Protein AF-A0A662IRY3-F1 (afdb_monomer_lite)

Foldseek 3Di:
DVVLVVLLVLLLCLLQVLLPVDDDDPCVLVSNLVSLVVLLVVLPVLCDPVQPDFDPQLPVLLVLLLVLQVVLVVLQVVLCVVQPKDFAPFDPPPVRVVSLVSCLPRVLSSLLSSLLSQQPPDPQQVVSLQVQLQSQLVSPDHVVVVVVVVVDDPVVVVLCCLQRPQLSSLLSSLLSLSCLQTRSSSSSSNRSSNSCCNRVPRMGRPHDSVSNSCSRRLSSLVSVLVCLLPPDQVSCVSSVHHQVVQPHDVSSNVVSVVSVVVSVVVSVVVVVVCQPVCVSVHHPDD

Radius of gyration: 20.03 Å; chains: 1; bounding box: 58×41×59 Å

Secondary structure (DSSP, 8-state):
-HHHHHHHHHHHHHHHHHHHH---TTHHHHHHHHHHHHHHHHHHHHH-GGGG---GGGHHHHHHHHHHHHHHHHHHHHHHHHH-EEE-SS--SHHHHHHHHHHHHHHHHHHHHHHHHHHTT-S-HHHHHHHHHHHHHHHHS-HHHHHHGGG--HHHHHHIIIIIIIHHHHHHHHHHHHHHHH-HHHHHHHHHHHHHHHHH-SEEE---HHHHHHHHHHHHHHHHHHHHHH--HHHHHHTT--TTTTT-HHHHHHHHHHHHHHHHHHHHHHHHHHHHTTTTS-----

Sequence (286 aa):
MIYKVFYITFLFMIFHVVDIIGFGGLMIYLLPLISCSLVLLVTLKLYGYSGLRIPPIHKTTIVIGLLIAMLQIVLLIDAGFLMGFGRSPYSHTLTGVLINSAYVLFIPLTIEYSRAYVLKGVRKPLRALILTASLYTFLLVSPIRLLGLLRAEPLEILDFLGLQIITTFTWNLLASVLVLLAGPLASLAYRVPIEAFWRFSPILPNLTWGWKVITGVVPPIVGFTALIYQATPSQFRKLGIRPEREGGIRTLKRERREILWTTIFCIVAILAIWFATGLLGVFPSI

Structure (mmCIF, N/CA/C/O backbone):
data_AF-A0A662IRY3-F1
#
_entry.id   AF-A0A662IRY3-F1
#
loop_
_atom_site.group_PDB
_atom_site.id
_atom_site.type_symbol
_atom_site.label_atom_id
_atom_site.label_alt_id
_atom_site.label_comp_id
_atom_site.label_asym_id
_atom_site.label_entity_id
_atom_site.label_seq_id
_atom_site.pdbx_PDB_ins_code
_atom_site.Cartn_x
_atom_site.Cartn_y
_atom_site.Cartn_z
_atom_site.occupancy
_atom_site.B_iso_or_equiv
_atom_site.auth_seq_id
_atom_site.auth_comp_id
_atom_site.auth_asym_id
_atom_site.auth_atom_id
_atom_site.pdbx_PDB_model_num
ATOM 1 N N . MET A 1 1 ? 4.886 8.387 23.909 1.00 71.44 1 MET A N 1
ATOM 2 C CA . MET A 1 1 ? 5.124 9.261 22.735 1.00 71.44 1 MET A CA 1
ATOM 3 C C . MET A 1 1 ? 6.587 9.205 22.312 1.00 71.44 1 MET A C 1
ATOM 5 O O . MET A 1 1 ? 6.835 8.854 21.172 1.00 71.44 1 MET A O 1
ATOM 9 N N . ILE A 1 2 ? 7.529 9.410 23.240 1.00 82.38 2 ILE A N 1
ATOM 10 C CA . ILE A 1 2 ? 8.987 9.355 23.011 1.00 82.38 2 ILE A CA 1
ATOM 11 C C . ILE A 1 2 ? 9.451 8.065 22.301 1.00 82.38 2 ILE A C 1
ATOM 13 O O . ILE A 1 2 ? 10.070 8.145 21.249 1.00 82.38 2 ILE A O 1
ATOM 17 N N . TYR A 1 3 ? 9.054 6.878 22.780 1.00 85.44 3 TYR A N 1
ATOM 18 C CA . TYR A 1 3 ? 9.428 5.602 22.139 1.00 85.44 3 TYR A CA 1
ATOM 19 C C . TYR A 1 3 ? 8.992 5.474 20.671 1.00 85.44 3 TYR A C 1
ATOM 21 O O . TYR A 1 3 ? 9.694 4.864 19.872 1.00 85.44 3 TYR A O 1
ATOM 29 N N . LYS A 1 4 ? 7.851 6.071 20.295 1.00 87.38 4 LYS A N 1
ATOM 30 C CA . LYS A 1 4 ? 7.387 6.054 18.901 1.00 87.38 4 LYS A CA 1
ATOM 31 C C . LYS A 1 4 ? 8.234 6.956 18.010 1.00 87.38 4 LYS A C 1
ATOM 33 O O . LYS A 1 4 ? 8.453 6.600 16.863 1.00 87.38 4 LYS A O 1
ATOM 38 N N . VAL A 1 5 ? 8.706 8.090 18.530 1.00 88.62 5 VAL A N 1
ATOM 39 C CA . VAL A 1 5 ? 9.585 9.001 17.784 1.00 88.62 5 VAL A CA 1
ATOM 40 C C . VAL A 1 5 ? 10.912 8.308 17.487 1.00 88.62 5 VAL A C 1
ATOM 42 O O . VAL A 1 5 ? 11.270 8.200 16.322 1.00 88.62 5 VAL A O 1
ATOM 45 N N . PHE A 1 6 ? 11.563 7.726 18.501 1.00 90.81 6 PHE A N 1
ATOM 46 C CA . PHE A 1 6 ? 12.796 6.951 18.304 1.00 90.81 6 PHE A CA 1
ATOM 47 C C . PHE A 1 6 ? 12.621 5.807 17.304 1.00 90.81 6 PHE A C 1
ATOM 49 O O . PHE A 1 6 ? 13.466 5.605 16.438 1.00 90.81 6 PHE A O 1
ATOM 56 N N . TYR A 1 7 ? 11.503 5.085 17.387 1.00 92.38 7 TYR A N 1
ATOM 57 C CA . TYR A 1 7 ? 11.194 4.015 16.447 1.00 92.38 7 TYR A CA 1
ATOM 58 C C . TYR A 1 7 ? 11.005 4.519 15.005 1.00 92.38 7 TYR A C 1
ATOM 60 O O . TYR A 1 7 ? 11.498 3.893 14.073 1.00 92.38 7 TYR A O 1
ATOM 68 N N . ILE A 1 8 ? 10.331 5.657 14.805 1.00 91.88 8 ILE A N 1
ATOM 69 C CA . ILE A 1 8 ? 10.168 6.267 13.475 1.00 91.88 8 ILE A CA 1
ATOM 70 C C . ILE A 1 8 ? 11.520 6.726 12.916 1.00 91.88 8 ILE A C 1
ATOM 72 O O . ILE A 1 8 ? 11.801 6.491 11.744 1.00 91.88 8 ILE A O 1
ATOM 76 N N . THR A 1 9 ? 12.379 7.325 13.743 1.00 89.56 9 THR A N 1
ATOM 77 C CA . THR A 1 9 ? 13.742 7.695 13.335 1.00 89.56 9 THR A CA 1
ATOM 78 C C . THR A 1 9 ? 14.556 6.464 12.939 1.00 89.56 9 THR A C 1
ATOM 80 O O . THR A 1 9 ? 15.212 6.475 11.902 1.00 89.56 9 THR A O 1
ATOM 83 N N . PHE A 1 10 ? 14.463 5.382 13.717 1.00 90.94 10 PHE A N 1
ATOM 84 C CA . PHE A 1 10 ? 15.096 4.102 13.400 1.00 90.94 10 PHE A CA 1
ATOM 85 C C . PHE A 1 10 ? 14.600 3.525 12.064 1.00 90.94 10 PHE A C 1
ATOM 87 O O . PHE A 1 10 ? 15.417 3.135 11.234 1.00 90.94 10 PHE A O 1
ATOM 94 N N . LEU A 1 11 ? 13.285 3.532 11.815 1.00 90.44 11 LEU A N 1
ATOM 95 C CA . LEU A 1 11 ? 12.708 3.121 10.529 1.00 90.44 11 LEU A CA 1
ATOM 96 C C . LEU A 1 11 ? 13.279 3.928 9.361 1.00 90.44 11 LEU A C 1
ATOM 98 O O . LEU A 1 11 ? 13.736 3.350 8.379 1.00 90.44 11 LEU A O 1
ATOM 102 N N . PHE A 1 12 ? 13.258 5.256 9.478 1.00 88.00 12 PHE A N 1
ATOM 103 C CA . PHE A 1 12 ? 13.719 6.158 8.427 1.00 88.00 12 PHE A CA 1
ATOM 104 C C . PHE A 1 12 ? 15.206 5.946 8.118 1.00 88.00 12 PHE A C 1
ATOM 106 O O . PHE A 1 12 ? 15.594 5.845 6.956 1.00 88.00 12 PHE A O 1
ATOM 113 N N . MET A 1 13 ? 16.030 5.801 9.161 1.00 86.62 13 MET A N 1
ATOM 114 C CA . MET A 1 13 ? 17.455 5.515 9.018 1.00 86.62 13 MET A CA 1
ATOM 115 C C . MET A 1 13 ? 17.682 4.198 8.270 1.00 86.62 13 MET A C 1
ATOM 117 O O . MET A 1 13 ? 18.432 4.178 7.303 1.00 86.62 13 MET A O 1
ATOM 121 N N . ILE A 1 14 ? 17.008 3.114 8.660 1.00 85.88 14 ILE A N 1
ATOM 122 C CA . ILE A 1 14 ? 17.207 1.801 8.031 1.00 85.88 14 ILE A CA 1
ATOM 123 C C . ILE A 1 14 ? 16.816 1.806 6.546 1.00 85.88 14 ILE A C 1
ATOM 125 O O . ILE A 1 14 ? 17.544 1.242 5.733 1.00 85.88 14 ILE A O 1
ATOM 129 N N . PHE A 1 15 ? 15.706 2.449 6.175 1.00 83.31 15 PHE A N 1
ATOM 130 C CA . PHE A 1 15 ? 15.253 2.468 4.781 1.00 83.31 15 PHE A CA 1
ATOM 131 C C . PHE A 1 15 ? 16.123 3.351 3.874 1.00 83.31 15 PHE A C 1
ATOM 133 O O . PHE A 1 15 ? 16.401 2.957 2.747 1.00 83.31 15 PHE A O 1
ATOM 140 N N . HIS A 1 16 ? 16.612 4.498 4.354 1.00 83.50 16 HIS A N 1
ATOM 141 C CA . HIS A 1 16 ? 17.395 5.410 3.510 1.00 83.50 16 HIS A CA 1
ATOM 142 C C . HIS A 1 16 ? 18.904 5.156 3.529 1.00 83.50 16 HIS A C 1
ATOM 144 O O . HIS A 1 16 ? 19.570 5.415 2.531 1.00 83.50 16 HIS A O 1
ATOM 150 N N . VAL A 1 17 ? 19.466 4.627 4.619 1.00 80.31 17 VAL A N 1
ATOM 151 C CA . VAL A 1 17 ? 20.902 4.295 4.674 1.00 80.31 17 VAL A CA 1
ATOM 152 C C . VAL A 1 17 ? 21.241 3.198 3.662 1.00 80.31 17 VAL A C 1
ATOM 154 O O . VAL A 1 17 ? 22.270 3.279 2.996 1.00 80.31 17 VAL A O 1
ATOM 157 N N . VAL A 1 18 ? 20.356 2.212 3.493 1.00 75.44 18 VAL A N 1
ATOM 158 C CA . VAL A 1 18 ? 20.521 1.146 2.491 1.00 75.44 18 VAL A CA 1
ATOM 159 C C . VAL A 1 18 ? 20.534 1.712 1.067 1.00 75.44 18 VAL A C 1
ATOM 161 O O . VAL A 1 18 ? 21.385 1.317 0.273 1.00 75.44 18 VAL A O 1
ATOM 164 N N . ASP A 1 19 ? 19.651 2.669 0.773 1.00 73.75 19 ASP A N 1
ATOM 165 C CA . ASP A 1 19 ? 19.567 3.332 -0.535 1.00 73.75 19 ASP A CA 1
ATOM 166 C C . ASP A 1 19 ? 20.803 4.194 -0.852 1.00 73.75 19 ASP A C 1
ATOM 168 O O . ASP A 1 19 ? 21.200 4.297 -2.010 1.00 73.75 19 ASP A O 1
ATOM 172 N N . ILE A 1 20 ? 21.421 4.817 0.158 1.00 77.38 20 ILE A N 1
ATOM 173 C CA . ILE A 1 20 ? 22.542 5.753 -0.035 1.00 77.38 20 ILE A CA 1
ATOM 174 C C . ILE A 1 20 ? 23.881 5.028 -0.224 1.00 77.38 20 ILE A C 1
ATOM 176 O O . ILE A 1 20 ? 24.709 5.485 -1.008 1.00 77.38 20 ILE A O 1
ATOM 180 N N . ILE A 1 21 ? 24.123 3.918 0.482 1.00 76.31 21 ILE A N 1
ATOM 181 C CA . ILE A 1 21 ? 25.456 3.283 0.509 1.00 76.31 21 ILE A CA 1
ATOM 182 C C . ILE A 1 21 ? 25.809 2.579 -0.820 1.00 76.31 21 ILE A C 1
ATOM 184 O O . ILE A 1 21 ? 26.980 2.313 -1.074 1.00 76.31 21 ILE A O 1
ATOM 188 N N . GLY A 1 22 ? 24.841 2.339 -1.715 1.00 66.19 22 GLY A N 1
ATOM 189 C CA . GLY A 1 22 ? 25.132 1.950 -3.103 1.00 66.19 22 GLY A CA 1
ATOM 190 C C . GLY A 1 22 ? 25.901 0.630 -3.234 1.00 66.19 22 GLY A C 1
ATOM 191 O O . GLY A 1 22 ? 26.908 0.556 -3.936 1.00 66.19 22 GLY A O 1
ATOM 192 N N . PHE A 1 23 ? 25.451 -0.417 -2.536 1.00 77.31 23 PHE A N 1
ATOM 193 C CA . PHE A 1 23 ? 26.078 -1.740 -2.602 1.00 77.31 23 PHE A CA 1
ATOM 194 C C . PHE A 1 23 ? 25.991 -2.360 -4.007 1.00 77.31 23 PHE A C 1
ATOM 196 O O . PHE A 1 23 ? 25.069 -2.076 -4.762 1.00 77.31 23 PHE A O 1
ATOM 203 N N . GLY A 1 24 ? 26.940 -3.241 -4.343 1.00 80.06 24 GLY A N 1
ATOM 204 C CA . GLY A 1 24 ? 26.971 -4.002 -5.597 1.00 80.06 24 GLY A CA 1
ATOM 205 C C . GLY A 1 24 ? 26.642 -5.490 -5.417 1.00 80.06 24 GLY A C 1
ATOM 206 O O . GLY A 1 24 ? 26.749 -6.048 -4.322 1.00 80.06 24 GLY A O 1
ATOM 207 N N . GLY A 1 25 ? 26.278 -6.160 -6.513 1.00 84.50 25 GLY A N 1
ATOM 208 C CA . GLY A 1 25 ? 26.126 -7.619 -6.564 1.00 84.50 25 GLY A CA 1
ATOM 209 C C . GLY A 1 25 ? 25.016 -8.170 -5.660 1.00 84.50 25 GLY A C 1
ATOM 210 O O . GLY A 1 25 ? 23.931 -7.601 -5.563 1.00 84.50 25 GLY A O 1
ATOM 211 N N . LEU A 1 26 ? 25.282 -9.298 -4.988 1.00 82.62 26 LEU A N 1
ATOM 212 C CA . LEU A 1 26 ? 24.307 -9.971 -4.114 1.00 82.62 26 LEU A CA 1
ATOM 213 C C . LEU A 1 26 ? 23.877 -9.121 -2.907 1.00 82.62 26 LEU A C 1
ATOM 215 O O . LEU A 1 26 ? 22.769 -9.298 -2.397 1.00 82.62 26 LEU A O 1
ATOM 219 N N . MET A 1 27 ? 24.713 -8.178 -2.466 1.00 85.81 27 MET A N 1
ATOM 220 C CA . MET A 1 27 ? 24.425 -7.348 -1.292 1.00 85.81 27 MET A CA 1
ATOM 221 C C . MET A 1 27 ? 23.251 -6.389 -1.511 1.00 85.81 27 MET A C 1
ATOM 223 O O . MET A 1 27 ? 22.551 -6.080 -0.549 1.00 85.81 27 MET A O 1
ATOM 227 N N . ILE A 1 28 ? 22.959 -6.016 -2.764 1.00 85.88 28 ILE A N 1
ATOM 228 C CA . ILE A 1 28 ? 21.762 -5.234 -3.128 1.00 85.88 28 ILE A CA 1
ATOM 229 C C . ILE A 1 28 ? 20.481 -5.971 -2.725 1.00 85.88 28 ILE A C 1
ATOM 231 O O . ILE A 1 28 ? 19.496 -5.341 -2.352 1.00 85.88 28 ILE A O 1
ATOM 235 N N . TYR A 1 29 ? 20.496 -7.305 -2.778 1.00 86.62 29 TYR A N 1
ATOM 236 C CA . TYR A 1 29 ? 19.333 -8.130 -2.463 1.00 86.62 29 TYR A CA 1
ATOM 237 C C . TYR A 1 29 ? 19.273 -8.519 -0.985 1.00 86.62 29 TYR A C 1
ATOM 239 O O . TYR A 1 29 ? 18.204 -8.529 -0.377 1.00 86.62 29 TYR A O 1
ATOM 247 N N . LEU A 1 30 ? 20.423 -8.847 -0.390 1.00 88.69 30 LEU A N 1
ATOM 248 C CA . LEU A 1 30 ? 20.488 -9.334 0.989 1.00 88.69 30 LEU A CA 1
ATOM 249 C C . LEU A 1 30 ? 20.280 -8.220 2.013 1.00 88.69 30 LEU A C 1
ATOM 251 O O . LEU A 1 30 ? 19.584 -8.430 3.006 1.00 88.69 30 LEU A O 1
ATOM 255 N N . LEU A 1 31 ? 20.851 -7.036 1.784 1.00 88.94 31 LEU A N 1
ATOM 256 C CA . LEU A 1 31 ? 20.819 -5.967 2.776 1.00 88.94 31 LEU A CA 1
ATOM 257 C C . LEU A 1 31 ? 19.396 -5.447 3.053 1.00 88.94 31 LEU A C 1
ATOM 259 O O . LEU A 1 31 ? 19.043 -5.358 4.230 1.00 88.94 31 LEU A O 1
ATOM 263 N N . PRO A 1 32 ? 18.533 -5.179 2.047 1.00 89.00 32 PRO A N 1
ATOM 264 C CA . PRO A 1 32 ? 17.144 -4.803 2.306 1.00 89.00 32 PRO A CA 1
ATOM 265 C C . PRO A 1 32 ? 16.374 -5.876 3.076 1.00 89.00 32 PRO A C 1
ATOM 267 O O . PRO A 1 32 ? 15.590 -5.540 3.963 1.00 89.00 32 PRO A O 1
ATOM 270 N N . LEU A 1 33 ? 16.615 -7.159 2.780 1.00 91.62 33 LEU A N 1
ATOM 271 C CA . LEU A 1 33 ? 15.967 -8.273 3.472 1.00 91.62 33 LEU A CA 1
ATOM 272 C C . LEU A 1 33 ? 16.395 -8.340 4.939 1.00 91.62 33 LEU A C 1
ATOM 274 O O . LEU A 1 33 ? 15.530 -8.357 5.809 1.00 91.62 33 LEU A O 1
ATOM 278 N N . ILE A 1 34 ? 17.699 -8.290 5.226 1.00 91.56 34 ILE A N 1
ATOM 279 C CA . ILE A 1 34 ? 18.236 -8.305 6.598 1.00 91.56 34 ILE A CA 1
ATOM 280 C C . ILE A 1 34 ? 17.709 -7.110 7.397 1.00 91.56 34 ILE A C 1
ATOM 282 O O . ILE A 1 34 ? 17.195 -7.276 8.506 1.00 91.56 34 ILE A O 1
ATOM 286 N N . SER A 1 35 ? 17.780 -5.914 6.813 1.00 90.75 35 SER A N 1
ATOM 287 C CA . SER A 1 35 ? 17.254 -4.678 7.395 1.00 90.75 35 SER A CA 1
ATOM 288 C C . SER A 1 35 ? 15.763 -4.788 7.706 1.00 90.75 35 SER A C 1
ATOM 290 O O . SER A 1 35 ? 15.324 -4.468 8.814 1.00 90.75 35 SER A O 1
ATOM 292 N N . CYS A 1 36 ? 14.973 -5.306 6.765 1.00 92.00 36 CYS A N 1
ATOM 293 C CA . CYS A 1 36 ? 13.541 -5.476 6.959 1.00 92.00 36 CYS A CA 1
ATOM 294 C C . CYS A 1 36 ? 13.220 -6.542 8.006 1.00 92.00 36 CYS A C 1
ATOM 296 O O . CYS A 1 36 ? 12.327 -6.315 8.823 1.00 92.00 36 CYS A O 1
ATOM 298 N N . SER A 1 37 ? 13.952 -7.656 8.045 1.00 92.69 37 SER A N 1
ATOM 299 C CA . SER A 1 37 ? 13.808 -8.681 9.081 1.00 92.69 37 SER A CA 1
ATOM 300 C C . SER A 1 37 ? 14.121 -8.122 10.470 1.00 92.69 37 SER A C 1
ATOM 302 O O . SER A 1 37 ? 13.345 -8.342 11.399 1.00 92.69 37 SER A O 1
ATOM 304 N N . LEU A 1 38 ? 15.198 -7.343 10.619 1.00 92.69 38 LEU A N 1
ATOM 305 C CA . LEU A 1 38 ? 15.555 -6.678 11.877 1.00 92.69 38 LEU A CA 1
ATOM 306 C C . LEU A 1 38 ? 14.430 -5.743 12.343 1.00 92.69 38 LEU A C 1
ATOM 308 O O . LEU A 1 38 ? 13.963 -5.844 13.480 1.00 92.69 38 LEU A O 1
ATOM 312 N N . VAL A 1 39 ? 13.955 -4.866 11.454 1.00 92.81 39 VAL A N 1
ATOM 313 C CA . VAL A 1 39 ? 12.841 -3.958 11.751 1.00 92.81 39 VAL A CA 1
ATOM 314 C C . VAL A 1 39 ? 11.595 -4.749 12.134 1.00 92.81 39 VAL A C 1
ATOM 316 O O . VAL A 1 39 ? 10.947 -4.408 13.124 1.00 92.81 39 VAL A O 1
ATOM 319 N N . LEU A 1 40 ? 11.257 -5.816 11.407 1.00 93.12 40 LEU A N 1
ATOM 320 C CA . LEU A 1 40 ? 10.096 -6.654 11.699 1.00 93.12 40 LEU A CA 1
ATOM 321 C C . LEU A 1 40 ? 10.197 -7.288 13.090 1.00 93.12 40 LEU A C 1
ATOM 323 O O . LEU A 1 40 ? 9.244 -7.199 13.858 1.00 93.12 40 LEU A O 1
ATOM 327 N N . LEU A 1 41 ? 11.348 -7.855 13.456 1.00 92.38 41 LEU A N 1
ATOM 328 C CA . LEU A 1 41 ? 11.571 -8.457 14.776 1.00 92.38 41 LEU A CA 1
ATOM 329 C C . LEU A 1 41 ? 11.417 -7.434 15.908 1.00 92.38 41 LEU A C 1
ATOM 331 O O . LEU A 1 41 ? 10.690 -7.682 16.876 1.00 92.38 41 LEU A O 1
ATOM 335 N N . VAL A 1 42 ? 12.042 -6.259 15.770 1.00 92.44 42 VAL A N 1
ATOM 336 C CA . VAL A 1 42 ? 11.891 -5.150 16.728 1.00 92.44 42 VAL A CA 1
ATOM 337 C C . VAL A 1 42 ? 10.423 -4.739 16.830 1.00 92.44 42 VAL A C 1
ATOM 339 O O . VAL A 1 42 ? 9.889 -4.573 17.927 1.00 92.44 42 VAL A O 1
ATOM 342 N N . THR A 1 43 ? 9.743 -4.634 15.692 1.00 91.44 43 THR A N 1
ATOM 343 C CA . THR A 1 43 ? 8.331 -4.255 15.625 1.00 91.44 43 THR A CA 1
ATOM 344 C C . THR A 1 43 ? 7.442 -5.270 16.323 1.00 91.44 43 THR A C 1
ATOM 346 O O . THR A 1 43 ? 6.609 -4.873 17.130 1.00 91.44 43 THR A O 1
ATOM 349 N N . LEU A 1 44 ? 7.620 -6.567 16.073 1.00 90.00 44 LEU A N 1
ATOM 350 C CA . LEU A 1 44 ? 6.839 -7.628 16.713 1.00 90.00 44 LEU A CA 1
ATOM 351 C C . LEU A 1 44 ? 7.034 -7.618 18.233 1.00 90.00 44 LEU A C 1
ATOM 353 O O . LEU A 1 44 ? 6.054 -7.710 18.977 1.00 90.00 44 LEU A O 1
ATOM 357 N N . LYS A 1 45 ? 8.271 -7.400 18.701 1.00 90.06 45 LYS A N 1
ATOM 358 C CA . LYS A 1 45 ? 8.581 -7.253 20.131 1.00 90.06 45 LYS A CA 1
ATOM 359 C C . LYS A 1 45 ? 7.864 -6.051 20.756 1.00 90.06 45 LYS A C 1
ATOM 361 O O . LYS A 1 45 ? 7.295 -6.179 21.837 1.00 90.06 45 LYS A O 1
ATOM 366 N N . LEU A 1 46 ? 7.854 -4.899 20.082 1.00 88.25 46 LEU A N 1
ATOM 367 C CA . LEU A 1 46 ? 7.192 -3.676 20.561 1.00 88.25 46 LEU A CA 1
ATOM 368 C C . LEU A 1 46 ? 5.659 -3.728 20.440 1.00 88.25 46 LEU A C 1
ATOM 370 O O . LEU A 1 46 ? 4.935 -3.134 21.245 1.00 88.25 46 LEU A O 1
ATOM 374 N N . TYR A 1 47 ? 5.148 -4.409 19.417 1.00 81.31 47 TYR A N 1
ATOM 375 C CA . TYR A 1 47 ? 3.721 -4.542 19.151 1.00 81.31 47 TYR A CA 1
ATOM 376 C C . TYR A 1 47 ? 3.055 -5.519 20.128 1.00 81.31 47 TYR A C 1
ATOM 378 O O . TYR A 1 47 ? 1.937 -5.246 20.582 1.00 81.31 47 TYR A O 1
ATOM 386 N N . GLY A 1 48 ? 3.779 -6.570 20.526 1.00 77.25 48 GLY A N 1
ATOM 387 C CA . GLY A 1 48 ? 3.361 -7.590 21.485 1.00 77.25 48 GLY A CA 1
ATOM 388 C C . GLY A 1 48 ? 2.433 -8.654 20.884 1.00 77.25 48 GLY A C 1
ATOM 389 O O . GLY A 1 48 ? 1.674 -8.390 19.950 1.00 77.25 48 GLY A O 1
ATOM 390 N N . TYR A 1 49 ? 2.448 -9.860 21.466 1.00 63.62 49 TYR A N 1
ATOM 391 C CA . TYR A 1 49 ? 1.678 -11.025 20.992 1.00 63.62 49 TYR A CA 1
ATOM 392 C C . TYR A 1 49 ? 0.153 -10.826 20.990 1.00 63.62 49 TYR A C 1
ATOM 394 O O . TYR A 1 49 ? -0.557 -11.454 20.208 1.00 63.62 49 TYR A O 1
ATOM 402 N N . SER A 1 50 ? -0.372 -9.916 21.816 1.00 58.97 50 SER A N 1
ATOM 403 C CA . SER A 1 50 ? -1.804 -9.593 21.851 1.00 58.97 50 SER A CA 1
ATOM 404 C C . SER A 1 50 ? -2.302 -8.876 20.590 1.00 58.97 50 SER A C 1
ATOM 406 O O . SER A 1 50 ? -3.492 -8.945 20.293 1.00 58.97 50 SER A O 1
ATOM 408 N N . GLY A 1 51 ? -1.413 -8.236 19.821 1.00 55.38 51 GLY A N 1
ATOM 409 C CA . GLY A 1 51 ? -1.748 -7.573 18.558 1.00 55.38 51 GLY A CA 1
ATOM 410 C C . GLY A 1 51 ? -1.846 -8.510 17.345 1.00 55.38 51 GLY A C 1
ATOM 411 O O . GLY A 1 51 ? -2.357 -8.100 16.309 1.00 55.38 51 GLY A O 1
ATOM 412 N N . LEU A 1 52 ? -1.387 -9.761 17.464 1.00 56.97 52 LEU A N 1
ATOM 413 C CA . LEU A 1 52 ? -1.458 -10.776 16.400 1.00 56.97 52 LEU A CA 1
ATOM 414 C C . LEU A 1 52 ? -2.814 -11.497 16.334 1.00 56.97 52 LEU A C 1
ATOM 416 O O . LEU A 1 52 ? -3.089 -12.212 15.372 1.00 56.97 52 LEU A O 1
ATOM 420 N N . ARG A 1 53 ? -3.678 -11.332 17.345 1.00 57.50 53 ARG A N 1
ATOM 421 C CA . ARG A 1 53 ? -5.017 -11.934 17.342 1.00 57.50 53 ARG A CA 1
ATOM 422 C C . ARG A 1 53 ? -5.938 -11.148 16.414 1.00 57.50 53 ARG A C 1
ATOM 424 O O . ARG A 1 53 ? -6.064 -9.935 16.548 1.00 57.50 53 ARG A O 1
ATOM 431 N N . ILE A 1 54 ? -6.620 -11.860 15.518 1.00 57.47 54 ILE A N 1
ATOM 432 C CA . ILE A 1 54 ? -7.592 -11.298 14.574 1.00 57.47 54 ILE A CA 1
ATOM 433 C C . ILE A 1 54 ? -9.004 -11.502 15.136 1.00 57.47 54 ILE A C 1
ATOM 435 O O . ILE A 1 54 ? -9.545 -12.605 15.042 1.00 57.47 54 ILE A O 1
ATOM 439 N N . PRO A 1 55 ? -9.640 -10.476 15.724 1.00 56.03 55 PRO A N 1
ATOM 440 C CA . PRO A 1 55 ? -11.065 -10.538 16.012 1.00 56.03 55 PRO A CA 1
ATOM 441 C C . PRO A 1 55 ? -11.896 -10.895 14.765 1.00 56.03 55 PRO A C 1
ATOM 443 O O . PRO A 1 55 ? -11.608 -10.395 13.677 1.00 56.03 55 PRO A O 1
ATOM 446 N N . PRO A 1 56 ? -12.975 -11.688 14.894 1.00 55.00 56 PRO A N 1
ATOM 447 C CA . PRO A 1 56 ? -13.791 -12.135 13.758 1.00 55.00 56 PRO A CA 1
ATOM 448 C C . PRO A 1 56 ? -14.415 -10.987 12.941 1.00 55.00 56 PRO A C 1
ATOM 450 O O . PRO A 1 56 ? -14.589 -11.127 11.734 1.00 55.00 56 PRO A O 1
ATOM 453 N N . ILE A 1 57 ? -14.649 -9.823 13.562 1.00 56.12 57 ILE A N 1
ATOM 454 C CA . ILE A 1 57 ? -15.138 -8.582 12.921 1.00 56.12 57 ILE A CA 1
ATOM 455 C C . ILE A 1 57 ? -14.170 -8.068 11.828 1.00 56.12 57 ILE A C 1
ATOM 457 O O . ILE A 1 57 ? -14.547 -7.270 10.975 1.00 56.12 57 ILE A O 1
ATOM 461 N N . HIS A 1 58 ? -12.922 -8.539 11.806 1.00 69.06 58 HIS A N 1
ATOM 462 C CA . HIS A 1 58 ? -11.903 -8.119 10.841 1.00 69.06 58 HIS A CA 1
ATOM 463 C C . HIS A 1 58 ? -11.894 -8.914 9.537 1.00 69.06 58 HIS A C 1
ATOM 465 O O . HIS A 1 58 ? -11.265 -8.466 8.580 1.00 69.06 58 HIS A O 1
ATOM 471 N N . LYS A 1 59 ? -12.623 -10.038 9.451 1.00 82.75 59 LYS A N 1
ATOM 472 C CA . LYS A 1 59 ? -12.646 -10.877 8.242 1.00 82.75 59 LYS A CA 1
ATOM 473 C C . LYS A 1 59 ? -13.168 -10.117 7.022 1.00 82.75 59 LYS A C 1
ATOM 475 O O . LYS A 1 59 ? -12.529 -10.156 5.978 1.00 82.75 59 LYS A O 1
ATOM 480 N N . THR A 1 60 ? -14.255 -9.356 7.161 1.00 88.62 60 THR A N 1
ATOM 481 C CA . THR A 1 60 ? -14.819 -8.570 6.050 1.00 88.62 60 THR A CA 1
ATOM 482 C C . THR A 1 60 ? -13.831 -7.530 5.529 1.00 88.62 60 THR A C 1
ATOM 484 O O . THR A 1 60 ? -13.658 -7.398 4.326 1.00 88.62 60 THR A O 1
ATOM 487 N N . THR A 1 61 ? -13.123 -6.823 6.415 1.00 91.56 61 THR A N 1
ATOM 488 C CA . THR A 1 61 ? -12.117 -5.828 6.009 1.00 91.56 61 THR A CA 1
ATOM 489 C C . THR A 1 61 ? -10.917 -6.468 5.308 1.00 91.56 61 THR A C 1
ATOM 491 O O . THR A 1 61 ? -10.408 -5.892 4.353 1.00 91.56 61 THR A O 1
ATOM 494 N N . ILE A 1 62 ? -10.491 -7.661 5.738 1.00 93.25 62 ILE A N 1
ATOM 495 C CA . ILE A 1 62 ? -9.442 -8.435 5.055 1.00 93.25 62 ILE A CA 1
ATOM 496 C C . ILE A 1 62 ? -9.902 -8.82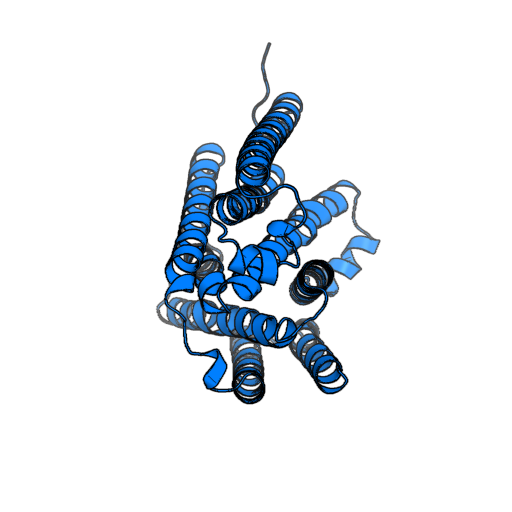3 3.643 1.00 93.25 62 ILE A C 1
ATOM 498 O O . ILE A 1 62 ? -9.161 -8.618 2.685 1.00 93.25 62 ILE A O 1
ATOM 502 N N . VAL A 1 63 ? -11.134 -9.325 3.503 1.00 94.25 63 VAL A N 1
ATOM 503 C CA . VAL A 1 63 ? -11.717 -9.675 2.197 1.00 94.25 63 VAL A CA 1
ATOM 504 C C . VAL A 1 63 ? -11.822 -8.446 1.296 1.00 94.25 63 VAL A C 1
ATOM 506 O O . VAL A 1 63 ? -11.449 -8.524 0.133 1.00 94.25 63 VAL A O 1
ATOM 509 N N . ILE A 1 64 ? -12.251 -7.295 1.823 1.00 94.31 64 ILE A N 1
ATOM 510 C CA . ILE A 1 64 ? -12.267 -6.035 1.064 1.00 94.31 64 ILE A CA 1
ATOM 511 C C . ILE A 1 64 ? -10.854 -5.676 0.584 1.00 94.31 64 ILE A C 1
ATOM 513 O O . ILE A 1 64 ? -10.691 -5.357 -0.588 1.00 94.31 64 ILE A O 1
ATOM 517 N N . GLY A 1 65 ? -9.831 -5.779 1.442 1.00 96.31 65 GLY A N 1
ATOM 518 C CA . GLY A 1 65 ? -8.431 -5.568 1.050 1.00 96.31 65 GLY A CA 1
ATOM 519 C C . GLY A 1 65 ? -8.006 -6.452 -0.127 1.00 96.31 65 GLY A C 1
ATOM 520 O O . GLY A 1 65 ? -7.445 -5.951 -1.100 1.00 96.31 65 GLY A O 1
ATOM 521 N N . LEU A 1 66 ? -8.351 -7.741 -0.073 1.00 97.06 66 LEU A N 1
ATOM 522 C CA . LEU A 1 66 ? -8.079 -8.696 -1.150 1.00 97.06 66 LEU A CA 1
ATOM 523 C C . LEU A 1 66 ? -8.825 -8.349 -2.447 1.00 97.06 66 LEU A C 1
ATOM 525 O O . LEU A 1 66 ? -8.236 -8.393 -3.523 1.00 97.06 66 LEU A O 1
ATOM 529 N N . LEU A 1 67 ? -10.102 -7.969 -2.356 1.00 97.44 67 LEU A N 1
ATOM 530 C CA . LEU A 1 67 ? -10.901 -7.569 -3.517 1.00 97.44 67 LEU A CA 1
ATOM 531 C C . LEU A 1 67 ? -10.355 -6.299 -4.179 1.00 97.44 67 LEU A C 1
ATOM 533 O O . LEU A 1 67 ? -10.359 -6.207 -5.402 1.00 97.44 67 LEU A O 1
ATOM 537 N N . ILE A 1 68 ? -9.844 -5.343 -3.398 1.00 97.31 68 ILE A N 1
ATOM 538 C CA . ILE A 1 68 ? -9.194 -4.141 -3.942 1.00 97.31 68 ILE A CA 1
ATOM 539 C C . ILE A 1 68 ? -7.909 -4.520 -4.688 1.00 97.31 68 ILE A C 1
ATOM 541 O O . ILE A 1 68 ? -7.652 -3.986 -5.764 1.00 97.31 68 ILE A O 1
ATOM 545 N N . ALA A 1 69 ? -7.122 -5.462 -4.158 1.00 98.06 69 ALA A N 1
ATOM 546 C CA . ALA A 1 69 ? -5.936 -5.961 -4.852 1.00 98.06 69 ALA A CA 1
ATOM 547 C C . ALA A 1 69 ? -6.296 -6.645 -6.177 1.00 98.06 69 ALA A C 1
ATOM 549 O O . ALA A 1 69 ? -5.671 -6.372 -7.198 1.00 98.06 69 ALA A O 1
ATOM 550 N N . MET A 1 70 ? -7.333 -7.490 -6.174 1.00 98.00 70 MET A N 1
ATOM 551 C CA . MET A 1 70 ? -7.843 -8.131 -7.389 1.00 98.00 70 MET A CA 1
ATOM 552 C C . MET A 1 70 ? -8.320 -7.097 -8.409 1.00 98.00 70 MET A C 1
ATOM 554 O O . MET A 1 70 ? -7.925 -7.176 -9.567 1.00 98.00 70 MET A O 1
ATOM 558 N N . LEU A 1 71 ? -9.095 -6.096 -7.980 1.00 97.00 71 LEU A N 1
ATOM 559 C CA . LEU A 1 71 ? -9.527 -4.990 -8.836 1.00 97.00 71 LEU A CA 1
ATOM 560 C C . LEU A 1 71 ? -8.328 -4.279 -9.471 1.00 97.00 71 LEU A C 1
ATOM 562 O O . LEU A 1 71 ? -8.330 -4.024 -10.669 1.00 97.00 71 LEU A O 1
ATOM 566 N N . GLN A 1 72 ? -7.296 -3.974 -8.685 1.00 97.25 72 GLN A N 1
ATOM 567 C CA . GLN A 1 72 ? -6.105 -3.308 -9.200 1.00 97.25 72 GLN A CA 1
ATOM 568 C C . GLN A 1 72 ? -5.354 -4.162 -10.223 1.00 97.25 72 GLN A C 1
ATOM 570 O O . GLN A 1 72 ? -4.916 -3.637 -11.243 1.00 97.25 72 GLN A O 1
ATOM 575 N N . ILE A 1 73 ? -5.215 -5.465 -9.975 1.00 97.75 73 ILE A N 1
ATOM 576 C CA . ILE A 1 73 ? -4.575 -6.392 -10.915 1.00 97.75 73 ILE A CA 1
ATOM 577 C C . ILE A 1 73 ? -5.385 -6.488 -12.212 1.00 97.75 73 ILE A C 1
ATOM 579 O O . ILE A 1 73 ? -4.799 -6.418 -13.286 1.00 97.75 73 ILE A O 1
ATOM 583 N N . VAL A 1 74 ? -6.715 -6.581 -12.127 1.00 96.88 74 VAL A N 1
ATOM 584 C CA . VAL A 1 74 ? -7.597 -6.582 -13.306 1.00 96.88 74 VAL A CA 1
ATOM 585 C C . VAL A 1 74 ? -7.420 -5.293 -14.107 1.00 96.88 74 VAL A C 1
ATOM 587 O O . VAL A 1 74 ? -7.125 -5.365 -15.292 1.00 96.88 74 VAL A O 1
ATOM 590 N N . LEU A 1 75 ? -7.457 -4.125 -13.457 1.00 95.06 75 LEU A N 1
ATOM 591 C CA . LEU A 1 75 ? -7.234 -2.842 -14.133 1.00 95.06 75 LEU A CA 1
ATOM 592 C C . LEU A 1 75 ? -5.848 -2.747 -14.789 1.00 95.06 75 LEU A C 1
ATOM 594 O O . LEU A 1 75 ? -5.716 -2.154 -15.856 1.00 95.06 75 LEU A O 1
ATOM 598 N N . LEU A 1 76 ? -4.811 -3.314 -14.167 1.00 95.88 76 LEU A N 1
ATOM 599 C CA . LEU A 1 76 ? -3.467 -3.381 -14.747 1.00 95.88 76 LEU A CA 1
ATOM 600 C C . LEU A 1 76 ? -3.427 -4.280 -15.989 1.00 95.88 76 LEU A C 1
ATOM 602 O O . LEU A 1 76 ? -2.787 -3.919 -16.975 1.00 95.88 76 LEU A O 1
ATOM 606 N N . ILE A 1 77 ? -4.102 -5.429 -15.950 1.00 95.69 77 ILE A N 1
ATOM 607 C CA . ILE A 1 77 ? -4.207 -6.356 -17.083 1.00 95.69 77 ILE A CA 1
ATOM 608 C C . ILE A 1 77 ? -4.995 -5.711 -18.228 1.00 95.69 77 ILE A C 1
ATOM 610 O O . ILE A 1 77 ? -4.512 -5.705 -19.357 1.00 95.69 77 ILE A O 1
ATOM 614 N N . ASP A 1 78 ? -6.147 -5.107 -17.936 1.00 93.12 78 ASP A N 1
ATOM 615 C CA . ASP A 1 78 ? -6.985 -4.411 -18.917 1.00 93.12 78 ASP A CA 1
ATOM 616 C C . ASP A 1 78 ? -6.222 -3.259 -19.577 1.00 93.12 78 ASP A C 1
ATOM 618 O O . ASP A 1 78 ? -6.193 -3.135 -20.800 1.00 93.12 78 ASP A O 1
ATOM 622 N N . ALA A 1 79 ? -5.514 -2.453 -18.782 1.00 91.75 79 ALA A N 1
ATOM 623 C CA . ALA A 1 79 ? -4.660 -1.397 -19.311 1.00 91.75 79 ALA A CA 1
ATOM 624 C C . ALA A 1 79 ? -3.508 -1.965 -20.165 1.00 91.75 79 ALA A C 1
ATOM 626 O O . ALA A 1 79 ? -3.132 -1.360 -21.166 1.00 91.75 79 ALA A O 1
ATOM 627 N N . GLY A 1 80 ? -2.979 -3.144 -19.819 1.00 93.56 80 GLY A N 1
ATOM 628 C CA . GLY A 1 80 ? -2.012 -3.880 -20.636 1.00 93.56 80 GLY A CA 1
ATOM 629 C C . GLY A 1 80 ? -2.581 -4.372 -21.967 1.00 93.56 80 GLY A C 1
ATOM 630 O O . GLY A 1 80 ? -1.876 -4.341 -22.969 1.00 93.56 80 GLY A O 1
ATOM 631 N N . PHE A 1 81 ? -3.856 -4.759 -22.031 1.00 92.44 81 PHE A N 1
ATOM 632 C CA . PHE A 1 81 ? -4.508 -5.083 -23.305 1.00 92.44 81 PHE A CA 1
ATOM 633 C C . PHE A 1 81 ? -4.664 -3.858 -24.211 1.00 92.44 81 PHE A C 1
ATOM 635 O O . PHE A 1 81 ? -4.554 -3.989 -25.426 1.00 92.44 81 PHE A O 1
ATOM 642 N N . LEU A 1 82 ? -4.877 -2.674 -23.631 1.00 89.44 82 LEU A N 1
ATOM 643 C CA . LEU A 1 82 ? -5.010 -1.423 -24.384 1.00 89.44 82 LEU A CA 1
ATOM 644 C C . LEU A 1 82 ? -3.657 -0.843 -24.829 1.00 89.44 82 LEU A C 1
ATOM 646 O O . LEU A 1 82 ? -3.565 -0.287 -25.919 1.00 89.44 82 LEU A O 1
ATOM 650 N N . MET A 1 83 ? -2.620 -0.958 -23.993 1.00 89.69 83 MET A N 1
ATOM 651 C CA . MET A 1 83 ? -1.312 -0.305 -24.193 1.00 89.69 83 MET A CA 1
ATOM 652 C C . MET A 1 83 ? -0.170 -1.257 -24.564 1.00 89.69 83 MET A C 1
ATOM 654 O O . MET A 1 83 ? 0.926 -0.818 -24.911 1.00 89.69 83 MET A O 1
ATOM 658 N N . GLY A 1 84 ? -0.410 -2.562 -24.498 1.00 92.75 84 GLY A N 1
ATOM 659 C CA . GLY A 1 84 ? 0.589 -3.603 -24.699 1.00 92.75 84 GLY A CA 1
ATOM 660 C C . GLY A 1 84 ? 1.285 -4.053 -23.410 1.00 92.75 84 GLY A C 1
ATOM 661 O O . GLY A 1 84 ? 1.251 -3.410 -22.355 1.00 92.75 84 GLY A O 1
ATOM 662 N N . PHE A 1 85 ? 1.966 -5.192 -23.521 1.00 95.69 85 PHE A N 1
ATOM 663 C CA . PHE A 1 85 ? 2.745 -5.804 -22.447 1.00 95.69 85 PHE A CA 1
ATOM 664 C C . PHE A 1 85 ? 4.246 -5.734 -22.750 1.00 95.69 85 PHE A C 1
ATOM 666 O O . PHE A 1 85 ? 4.678 -5.871 -23.892 1.00 95.69 85 PHE A O 1
ATOM 673 N N . GLY A 1 86 ? 5.046 -5.553 -21.703 1.00 94.44 86 GLY A N 1
ATOM 674 C CA . GLY A 1 86 ? 6.499 -5.669 -21.707 1.00 94.44 86 GLY A CA 1
ATOM 675 C C . GLY A 1 86 ? 6.975 -6.863 -20.880 1.00 94.44 86 GLY A C 1
ATOM 676 O O . GLY A 1 86 ? 6.202 -7.500 -20.161 1.00 94.44 86 GLY A O 1
ATOM 677 N N . ARG A 1 87 ? 8.273 -7.171 -20.966 1.00 94.25 87 ARG A N 1
ATOM 678 C CA . ARG A 1 87 ? 8.898 -8.191 -20.112 1.00 94.25 87 ARG A CA 1
ATOM 679 C C . ARG A 1 87 ? 9.072 -7.676 -18.689 1.00 94.25 87 ARG A C 1
ATOM 681 O O . ARG A 1 87 ? 9.367 -6.501 -18.476 1.00 94.25 87 ARG A O 1
ATOM 688 N N . SER A 1 88 ? 8.935 -8.582 -17.730 1.00 93.88 88 SER A N 1
ATOM 689 C CA . SER A 1 88 ? 9.234 -8.294 -16.334 1.00 93.88 88 SER A CA 1
ATOM 690 C C . SER A 1 88 ? 10.710 -7.939 -16.130 1.00 93.88 88 SER A C 1
ATOM 692 O O . SER A 1 88 ? 11.576 -8.595 -16.715 1.00 93.88 88 SER A O 1
ATOM 694 N N . PRO A 1 89 ? 11.027 -6.931 -15.294 1.00 92.38 89 PRO A N 1
ATOM 695 C CA . PRO A 1 89 ? 12.405 -6.622 -14.922 1.00 92.38 89 PRO A CA 1
ATOM 696 C C . PRO A 1 89 ? 12.975 -7.626 -13.906 1.00 92.38 89 PRO A C 1
ATOM 698 O O . PRO A 1 89 ? 14.164 -7.574 -13.592 1.00 92.38 89 PRO A O 1
ATOM 701 N N . TYR A 1 90 ? 12.144 -8.516 -13.357 1.00 93.56 90 TYR A N 1
ATOM 702 C CA . TYR A 1 90 ? 12.553 -9.484 -12.348 1.00 93.56 90 TYR A CA 1
ATOM 703 C C . TYR A 1 90 ? 13.048 -10.786 -12.984 1.00 93.56 90 TYR A C 1
ATOM 705 O O . TYR A 1 90 ? 12.522 -11.260 -13.988 1.00 93.56 90 TYR A O 1
ATOM 713 N N . SER A 1 91 ? 14.067 -11.397 -12.375 1.00 93.00 91 SER A N 1
ATOM 714 C CA . SER A 1 91 ? 14.560 -12.700 -12.825 1.00 93.00 91 SER A CA 1
ATOM 715 C C . SER A 1 91 ? 13.587 -13.819 -12.445 1.00 93.00 91 SER A C 1
ATOM 717 O O . SER A 1 91 ? 13.186 -13.933 -11.285 1.00 93.00 91 SER A O 1
ATOM 719 N N . HIS A 1 92 ? 13.285 -14.687 -13.414 1.00 93.75 92 HIS A N 1
ATOM 720 C CA . HIS A 1 92 ? 12.458 -15.887 -13.242 1.00 93.75 92 HIS A CA 1
ATOM 721 C C . HIS A 1 92 ? 13.283 -17.188 -13.185 1.00 93.75 92 HIS A C 1
ATOM 723 O O . HIS A 1 92 ? 12.735 -18.281 -13.310 1.00 93.75 92 HIS A O 1
ATOM 729 N N . THR A 1 93 ? 14.602 -17.096 -12.976 1.00 95.31 93 THR A N 1
ATOM 730 C CA . THR A 1 93 ? 15.432 -18.261 -12.618 1.00 95.31 93 THR A CA 1
ATOM 731 C C . THR A 1 93 ? 15.066 -18.771 -11.221 1.00 95.31 93 THR A C 1
ATOM 733 O O . THR A 1 93 ? 14.495 -18.029 -10.427 1.00 95.31 93 THR A O 1
ATOM 736 N N . LEU A 1 94 ? 15.450 -20.004 -10.861 1.00 94.38 94 LEU A N 1
ATOM 737 C CA . LEU A 1 94 ? 15.203 -20.542 -9.512 1.00 94.38 94 LEU A CA 1
ATOM 738 C C . LEU A 1 94 ? 15.709 -19.596 -8.405 1.00 94.38 94 LEU A C 1
ATOM 740 O O . LEU A 1 94 ? 14.993 -19.305 -7.450 1.00 94.38 94 LEU A O 1
ATOM 744 N N . THR A 1 95 ? 16.919 -19.053 -8.570 1.00 93.12 95 THR A N 1
ATOM 745 C CA . THR A 1 95 ? 17.497 -18.060 -7.652 1.00 93.12 95 THR A CA 1
ATOM 746 C C . THR A 1 95 ? 16.711 -16.748 -7.636 1.00 93.12 95 THR A C 1
ATOM 748 O O . THR A 1 95 ? 16.450 -16.211 -6.561 1.00 93.12 95 THR A O 1
ATOM 751 N N . GLY A 1 96 ? 16.279 -16.254 -8.800 1.00 93.50 96 GLY A N 1
ATOM 752 C CA . GLY A 1 96 ? 15.445 -15.057 -8.916 1.00 93.50 96 GLY A CA 1
ATOM 753 C C . GLY A 1 96 ? 14.092 -15.217 -8.225 1.00 93.50 96 GLY A C 1
ATOM 754 O O . GLY A 1 96 ? 13.693 -14.355 -7.447 1.00 93.50 96 GLY A O 1
ATOM 755 N N . VAL A 1 97 ? 13.427 -16.359 -8.413 1.00 95.44 97 VAL A N 1
ATOM 756 C CA . VAL A 1 97 ? 12.151 -16.688 -7.762 1.00 95.44 97 VAL A CA 1
ATOM 757 C C . VAL A 1 97 ? 12.301 -16.759 -6.242 1.00 95.44 97 VAL A C 1
ATOM 759 O O . VAL A 1 97 ? 11.445 -16.230 -5.532 1.00 95.44 97 VAL A O 1
ATOM 762 N N . LEU A 1 98 ? 13.387 -17.342 -5.723 1.00 95.31 98 LEU A N 1
ATOM 763 C CA . LEU A 1 98 ? 13.665 -17.365 -4.280 1.00 95.31 98 LEU A CA 1
ATOM 764 C C . LEU A 1 98 ? 13.848 -15.950 -3.712 1.00 95.31 98 LEU A C 1
ATOM 766 O O . LEU A 1 98 ? 13.243 -15.615 -2.691 1.00 95.31 98 LEU A O 1
ATOM 770 N N . ILE A 1 99 ? 14.619 -15.099 -4.396 1.00 94.00 99 ILE A N 1
ATOM 771 C CA . ILE A 1 99 ? 14.809 -13.694 -4.005 1.00 94.00 99 ILE A CA 1
ATOM 772 C C . ILE A 1 99 ? 13.470 -12.948 -4.049 1.00 94.00 99 ILE A C 1
ATOM 774 O O . ILE A 1 99 ? 13.084 -12.316 -3.067 1.00 94.00 99 ILE A O 1
ATOM 778 N N . ASN A 1 100 ? 12.718 -13.059 -5.143 1.00 95.69 100 ASN A N 1
ATOM 779 C CA . ASN A 1 100 ? 11.412 -12.417 -5.292 1.00 95.69 100 ASN A CA 1
ATOM 780 C C . ASN A 1 100 ? 10.439 -12.853 -4.192 1.00 95.69 100 ASN A C 1
ATOM 782 O O . ASN A 1 100 ? 9.766 -12.005 -3.611 1.00 95.69 100 ASN A O 1
ATOM 786 N N . SER A 1 101 ? 10.425 -14.141 -3.844 1.00 96.12 101 SER A N 1
ATOM 787 C CA . SER A 1 101 ? 9.611 -14.682 -2.749 1.00 96.12 101 SER A CA 1
ATOM 788 C C . SER A 1 101 ? 9.972 -14.057 -1.407 1.00 96.12 101 SER A C 1
ATOM 790 O O . SER A 1 101 ? 9.083 -13.618 -0.676 1.00 96.12 101 SER A O 1
ATOM 792 N N . ALA A 1 102 ? 11.265 -13.939 -1.097 1.00 95.75 102 ALA A N 1
ATOM 793 C CA . ALA A 1 102 ? 11.710 -13.267 0.118 1.00 95.75 102 ALA A CA 1
ATOM 794 C C . ALA A 1 102 ? 11.246 -11.800 0.150 1.00 95.75 102 ALA A C 1
ATOM 796 O O . ALA A 1 102 ? 10.731 -11.339 1.166 1.00 95.75 102 ALA A O 1
ATOM 797 N N . TYR A 1 103 ? 11.339 -11.078 -0.968 1.00 95.19 103 TYR A N 1
ATOM 798 C CA . TYR A 1 103 ? 10.883 -9.688 -1.042 1.00 95.19 103 TYR A CA 1
ATOM 799 C C . TYR A 1 103 ? 9.365 -9.536 -0.884 1.00 95.19 103 TYR A C 1
ATOM 801 O O . TYR A 1 103 ? 8.931 -8.655 -0.143 1.00 95.19 103 TYR A O 1
ATOM 809 N N . VAL A 1 104 ? 8.566 -10.385 -1.540 1.00 96.81 104 VAL A N 1
ATOM 810 C CA . VAL A 1 104 ? 7.092 -10.381 -1.437 1.00 96.81 104 VAL A CA 1
ATOM 811 C C . VAL A 1 104 ? 6.629 -10.650 -0.003 1.00 96.81 104 VAL A C 1
ATOM 813 O O . VAL A 1 104 ? 5.590 -10.144 0.414 1.00 96.81 104 VAL A O 1
ATOM 816 N N . LEU A 1 105 ? 7.401 -11.414 0.772 1.00 93.12 105 LEU A N 1
ATOM 817 C CA . LEU A 1 105 ? 7.084 -11.711 2.165 1.00 93.12 105 LEU A CA 1
ATOM 818 C C . LEU A 1 105 ? 7.597 -10.625 3.114 1.00 93.12 105 LEU A C 1
ATOM 820 O O . LEU A 1 105 ? 6.809 -9.986 3.810 1.00 93.12 105 LEU A O 1
ATOM 824 N N . PHE A 1 106 ? 8.910 -10.406 3.163 1.00 93.81 106 PHE A N 1
ATOM 825 C CA . PHE A 1 106 ? 9.526 -9.604 4.218 1.00 93.81 106 PHE A CA 1
ATOM 826 C C . PHE A 1 106 ? 9.227 -8.113 4.083 1.00 93.81 106 PHE A C 1
ATOM 828 O O . PHE A 1 106 ? 8.891 -7.491 5.088 1.00 93.81 106 PHE A O 1
ATOM 835 N N . ILE A 1 107 ? 9.288 -7.533 2.878 1.00 93.19 107 ILE A N 1
ATOM 836 C CA . ILE A 1 107 ? 9.106 -6.081 2.722 1.00 93.19 107 ILE A CA 1
ATOM 837 C C . ILE A 1 107 ? 7.682 -5.654 3.124 1.00 93.19 107 ILE A C 1
ATOM 839 O O . ILE A 1 107 ? 7.556 -4.784 3.996 1.00 93.19 107 ILE A O 1
ATOM 843 N N . PRO A 1 108 ? 6.596 -6.269 2.600 1.00 95.19 108 PRO A N 1
ATOM 844 C CA . PRO A 1 108 ? 5.247 -5.926 3.039 1.00 95.19 108 PRO A CA 1
ATOM 845 C C . PRO A 1 108 ? 5.025 -6.223 4.522 1.00 95.19 108 PRO A C 1
ATOM 847 O O . PRO A 1 108 ? 4.457 -5.386 5.216 1.00 95.19 108 PRO A O 1
ATOM 850 N N . LEU A 1 109 ? 5.505 -7.357 5.053 1.00 94.50 109 LEU A N 1
ATOM 851 C CA . LEU A 1 109 ? 5.372 -7.656 6.486 1.00 94.50 109 LEU A CA 1
ATOM 852 C C . LEU A 1 109 ? 5.977 -6.545 7.347 1.00 94.50 109 LEU A C 1
ATOM 854 O O . LEU A 1 109 ? 5.315 -6.041 8.254 1.00 94.50 109 LEU A O 1
ATOM 858 N N . THR A 1 110 ? 7.199 -6.119 7.043 1.00 94.44 110 THR A N 1
ATOM 859 C CA . THR A 1 110 ? 7.882 -5.054 7.778 1.00 94.44 110 THR A CA 1
ATOM 860 C C . THR A 1 110 ? 7.101 -3.747 7.725 1.00 94.44 110 THR A C 1
ATOM 862 O O . THR A 1 110 ? 6.832 -3.159 8.775 1.00 94.44 110 THR A O 1
ATOM 865 N N . ILE A 1 111 ? 6.688 -3.303 6.537 1.00 95.19 111 ILE A N 1
ATOM 866 C CA . ILE A 1 111 ? 5.948 -2.044 6.350 1.00 95.19 111 ILE A CA 1
ATOM 867 C C . ILE A 1 111 ? 4.595 -2.088 7.071 1.00 95.19 111 ILE A C 1
ATOM 869 O O . ILE A 1 111 ? 4.216 -1.145 7.765 1.00 95.19 111 ILE A O 1
ATOM 873 N N . GLU A 1 112 ? 3.858 -3.189 6.959 1.00 95.44 112 GLU A N 1
ATOM 874 C CA . GLU A 1 112 ? 2.497 -3.262 7.486 1.00 95.44 112 GLU A CA 1
ATOM 875 C C . GLU A 1 112 ? 2.457 -3.425 9.007 1.00 95.44 112 GLU A C 1
ATOM 877 O O . GLU A 1 112 ? 1.655 -2.774 9.687 1.00 95.44 112 GLU A O 1
ATOM 882 N N . TYR A 1 113 ? 3.355 -4.229 9.580 1.00 93.56 113 TYR A N 1
ATOM 883 C CA . TYR A 1 113 ? 3.460 -4.347 11.035 1.00 93.56 113 TYR A CA 1
ATOM 884 C C . TYR A 1 113 ? 4.025 -3.076 11.672 1.00 93.56 113 TYR A C 1
ATOM 886 O O . TYR A 1 113 ? 3.543 -2.657 12.730 1.00 93.56 113 TYR A O 1
ATOM 894 N N . SER A 1 114 ? 5.006 -2.426 11.036 1.00 94.81 114 SER A N 1
ATOM 895 C CA . SER A 1 114 ? 5.537 -1.152 11.536 1.00 94.81 114 SER A CA 1
ATOM 896 C C . SER A 1 114 ? 4.456 -0.077 11.538 1.00 94.81 114 SER A C 1
ATOM 898 O O . SER A 1 114 ? 4.281 0.646 12.527 1.00 94.81 114 SER A O 1
ATOM 900 N N . ARG A 1 115 ? 3.624 -0.043 10.493 1.00 94.56 115 ARG A N 1
ATOM 901 C CA . ARG A 1 115 ? 2.462 0.844 10.412 1.00 94.56 115 ARG A CA 1
ATOM 902 C C . ARG A 1 115 ? 1.454 0.568 11.517 1.00 94.56 115 ARG A C 1
ATOM 904 O O . ARG A 1 115 ? 0.967 1.507 12.152 1.00 94.56 115 ARG A O 1
ATOM 911 N N . ALA A 1 116 ? 1.180 -0.703 11.799 1.00 92.81 116 ALA A N 1
ATOM 912 C CA . ALA A 1 116 ? 0.297 -1.099 12.890 1.00 92.81 116 ALA A CA 1
ATOM 913 C C . ALA A 1 116 ? 0.804 -0.608 14.250 1.00 92.81 116 ALA A C 1
ATOM 915 O O . ALA A 1 116 ? 0.015 -0.111 15.058 1.00 92.81 116 ALA A O 1
ATOM 916 N N . TYR A 1 117 ? 2.113 -0.674 14.495 1.00 92.44 117 TYR A N 1
ATOM 917 C CA . TYR A 1 117 ? 2.715 -0.130 15.710 1.00 92.44 117 TYR A CA 1
ATOM 918 C C . TYR A 1 117 ? 2.592 1.399 15.798 1.00 92.44 117 TYR A C 1
ATOM 920 O O . TYR A 1 117 ? 2.183 1.929 16.840 1.00 92.44 117 TYR A O 1
ATOM 928 N N . VAL A 1 118 ? 2.859 2.119 14.703 1.00 93.12 118 VAL A N 1
ATOM 929 C CA . VAL A 1 118 ? 2.713 3.586 14.641 1.00 93.12 118 VAL A CA 1
ATOM 930 C C . VAL A 1 118 ? 1.272 4.009 14.952 1.00 93.12 118 VAL A C 1
ATOM 932 O O . VAL A 1 118 ? 1.060 4.882 15.802 1.00 93.12 118 VAL A O 1
ATOM 935 N N . LEU A 1 119 ? 0.277 3.332 14.374 1.00 92.19 119 LEU A N 1
ATOM 936 C CA . LEU A 1 119 ? -1.151 3.631 14.560 1.00 92.19 119 LEU A CA 1
ATOM 937 C C . LEU A 1 119 ? -1.745 3.110 15.882 1.00 92.19 119 LEU A C 1
ATOM 939 O O . LEU A 1 119 ? -2.843 3.520 16.271 1.00 92.19 119 LEU A O 1
ATOM 943 N N . LYS A 1 120 ? -1.032 2.255 16.626 1.00 89.50 120 LYS A N 1
ATOM 944 C CA . LYS A 1 120 ? -1.522 1.668 17.885 1.00 89.50 120 LYS A CA 1
ATOM 945 C C . LYS A 1 120 ? -1.856 2.745 18.925 1.00 89.50 120 LYS A C 1
ATOM 947 O O . LYS A 1 120 ? -0.985 3.518 19.323 1.00 89.50 120 LYS A O 1
ATOM 952 N N . GLY A 1 121 ? -3.098 2.770 19.409 1.00 84.75 121 GLY A N 1
ATOM 953 C CA . GLY A 1 121 ? -3.520 3.633 20.523 1.00 84.75 121 GLY A CA 1
ATOM 954 C C . GLY A 1 121 ? -3.541 5.136 20.213 1.00 84.75 121 GLY A C 1
ATOM 955 O O . GLY A 1 121 ? -3.413 5.951 21.128 1.00 84.75 121 GLY A O 1
ATOM 956 N N . VAL A 1 122 ? -3.657 5.531 18.942 1.00 87.50 122 VAL A N 1
ATOM 957 C CA . VAL A 1 122 ? -3.734 6.952 18.579 1.00 87.50 122 VAL A CA 1
ATOM 958 C C . VAL A 1 122 ? -5.111 7.534 18.919 1.00 87.50 122 VAL A C 1
ATOM 960 O O . VAL A 1 122 ? -6.142 6.933 18.644 1.00 87.50 122 VAL A O 1
ATOM 963 N N . ARG A 1 123 ? -5.126 8.740 19.506 1.00 86.62 123 ARG A N 1
ATOM 964 C CA . ARG A 1 123 ? -6.353 9.441 19.933 1.00 86.62 123 ARG A CA 1
ATOM 965 C C . ARG A 1 123 ? -7.065 10.210 18.814 1.00 86.62 123 ARG A C 1
ATOM 967 O O . ARG A 1 123 ? -8.266 10.425 18.900 1.00 86.62 123 ARG A O 1
ATOM 974 N N . LYS A 1 124 ? -6.323 10.673 17.800 1.00 89.94 124 LYS A N 1
ATOM 975 C CA . LYS A 1 124 ? -6.830 11.483 16.674 1.00 89.94 124 LYS A CA 1
ATOM 976 C C . LYS A 1 124 ? -6.645 10.719 15.353 1.00 89.94 124 LYS A C 1
ATOM 978 O O . LYS A 1 124 ? -5.697 11.020 14.628 1.00 89.94 124 LYS A O 1
ATOM 983 N N . PRO A 1 125 ? -7.496 9.721 15.061 1.00 89.62 125 PRO A N 1
ATOM 984 C CA . PRO A 1 125 ? -7.281 8.755 13.981 1.00 89.62 125 PRO A CA 1
ATOM 985 C C . PRO A 1 125 ? -7.130 9.395 12.599 1.00 89.62 125 PRO A C 1
ATOM 987 O O . PRO A 1 125 ? -6.175 9.065 11.912 1.00 89.62 125 PRO A O 1
ATOM 990 N N . LEU A 1 126 ? -7.959 10.373 12.218 1.00 90.19 126 LEU A N 1
ATOM 991 C CA . LEU A 1 126 ? -7.831 11.041 10.911 1.00 90.19 126 LEU A CA 1
ATOM 992 C C . LEU A 1 126 ? -6.463 11.713 10.708 1.00 90.19 126 LEU A C 1
ATOM 994 O O . LEU A 1 126 ? -5.802 11.491 9.698 1.00 90.19 126 LEU A O 1
ATOM 998 N N . ARG A 1 127 ? -5.986 12.476 11.703 1.00 92.56 127 ARG A N 1
ATOM 999 C CA . ARG A 1 127 ? -4.645 13.086 11.643 1.00 92.56 127 ARG A CA 1
ATOM 1000 C C . ARG A 1 127 ? -3.555 12.019 11.608 1.00 92.56 127 ARG A C 1
ATOM 1002 O O . ARG A 1 127 ? -2.567 12.176 10.904 1.00 92.56 127 ARG A O 1
ATOM 1009 N N . ALA A 1 128 ? -3.742 10.938 12.364 1.00 93.00 128 ALA A N 1
ATOM 1010 C CA . ALA A 1 128 ? -2.817 9.814 12.386 1.00 93.00 128 ALA A CA 1
ATOM 1011 C C . ALA A 1 128 ? -2.706 9.144 11.017 1.00 93.00 128 ALA A C 1
ATOM 1013 O O . ALA A 1 128 ? -1.596 8.844 10.598 1.00 93.00 128 ALA A O 1
ATOM 1014 N N . LEU A 1 129 ? -3.831 8.938 10.327 1.00 95.38 129 LEU A N 1
ATOM 1015 C CA . LEU A 1 129 ? -3.879 8.345 8.994 1.00 95.38 129 LEU A CA 1
ATOM 1016 C C . LEU A 1 129 ? -3.111 9.198 7.988 1.00 95.38 129 LEU A C 1
ATOM 1018 O O . LEU A 1 129 ? -2.247 8.662 7.307 1.00 95.38 129 LEU A O 1
ATOM 1022 N N . ILE A 1 130 ? -3.355 10.513 7.958 1.00 95.50 130 ILE A N 1
ATOM 1023 C CA . ILE A 1 130 ? -2.659 11.434 7.046 1.00 95.50 130 ILE A CA 1
ATOM 1024 C C . ILE A 1 130 ? -1.153 11.432 7.329 1.00 95.50 130 ILE A C 1
ATOM 1026 O O . ILE A 1 130 ? -0.362 11.183 6.427 1.00 95.50 130 ILE A O 1
ATOM 1030 N N . LEU A 1 131 ? -0.749 11.626 8.590 1.00 95.69 131 LEU A N 1
ATOM 1031 C CA . LEU A 1 131 ? 0.670 11.659 8.966 1.00 95.69 131 LEU A CA 1
ATOM 1032 C C . LEU A 1 131 ? 1.375 10.325 8.706 1.00 95.69 131 LEU A C 1
ATOM 1034 O O . LEU A 1 131 ? 2.520 10.306 8.267 1.00 95.69 131 LEU A O 1
ATOM 1038 N N . THR A 1 132 ? 0.695 9.208 8.963 1.00 95.44 132 THR A N 1
ATOM 1039 C CA . THR A 1 132 ? 1.240 7.869 8.712 1.00 95.44 132 THR A CA 1
ATOM 1040 C C . THR A 1 132 ? 1.357 7.615 7.212 1.00 95.44 132 THR A C 1
ATOM 1042 O O . THR A 1 132 ? 2.396 7.144 6.762 1.00 95.44 132 THR A O 1
ATOM 1045 N N . ALA A 1 133 ? 0.349 7.979 6.419 1.00 96.75 133 ALA A N 1
ATOM 1046 C CA . ALA A 1 133 ? 0.404 7.856 4.969 1.00 96.75 133 ALA A CA 1
ATOM 1047 C C . ALA A 1 133 ? 1.555 8.679 4.381 1.00 96.75 133 ALA A C 1
ATOM 1049 O O . ALA A 1 133 ? 2.337 8.147 3.594 1.00 96.75 133 ALA A O 1
ATOM 1050 N N . SER A 1 134 ? 1.723 9.930 4.820 1.00 95.88 134 SER A N 1
ATOM 1051 C CA . SER A 1 134 ? 2.860 10.771 4.433 1.00 95.88 134 SER A CA 1
ATOM 1052 C C . SER A 1 134 ? 4.193 10.139 4.837 1.00 95.88 134 SER A C 1
ATOM 1054 O O . SER A 1 134 ? 5.073 10.020 3.992 1.00 95.88 134 SER A O 1
ATOM 1056 N N . LEU A 1 135 ? 4.327 9.662 6.082 1.00 95.12 135 LEU A N 1
ATOM 1057 C CA . LEU A 1 135 ? 5.544 9.002 6.567 1.00 95.12 135 LEU A CA 1
ATOM 1058 C C . LEU A 1 135 ? 5.954 7.831 5.665 1.00 95.12 135 LEU A C 1
ATOM 1060 O O . LEU A 1 135 ? 7.085 7.800 5.192 1.00 95.12 135 LEU A O 1
ATOM 1064 N N . TYR A 1 136 ? 5.044 6.888 5.403 1.00 95.06 136 TYR A N 1
ATOM 1065 C CA . TYR A 1 136 ? 5.356 5.724 4.564 1.00 95.06 136 TYR A CA 1
ATOM 1066 C C . TYR A 1 136 ? 5.519 6.081 3.085 1.00 95.06 136 TYR A C 1
ATOM 1068 O O . TYR A 1 136 ? 6.181 5.351 2.357 1.00 95.06 136 TYR A O 1
ATOM 1076 N N . THR A 1 137 ? 4.956 7.201 2.633 1.00 94.31 137 THR A N 1
ATOM 1077 C CA . THR A 1 137 ? 5.200 7.702 1.276 1.00 94.31 137 THR A CA 1
ATOM 1078 C C . THR A 1 137 ? 6.638 8.159 1.139 1.00 94.31 137 THR A C 1
ATOM 1080 O O . THR A 1 137 ? 7.349 7.652 0.282 1.00 94.31 137 THR A O 1
ATOM 1083 N N . PHE A 1 138 ? 7.106 9.035 2.027 1.00 91.00 138 PHE A N 1
ATOM 1084 C CA . PHE A 1 138 ? 8.484 9.521 1.975 1.00 91.00 138 PHE A CA 1
ATOM 1085 C C . PHE A 1 138 ? 9.515 8.441 2.307 1.00 91.00 138 PHE A C 1
ATOM 1087 O O . PHE A 1 138 ? 10.598 8.463 1.741 1.00 91.00 138 PHE A O 1
ATOM 1094 N N . LEU A 1 139 ? 9.162 7.459 3.139 1.00 90.75 139 LEU A N 1
ATOM 1095 C CA . LEU A 1 139 ? 10.020 6.308 3.429 1.00 90.75 139 LEU A CA 1
ATOM 1096 C C . LEU A 1 139 ? 10.254 5.415 2.196 1.00 90.75 139 LEU A C 1
ATOM 1098 O O . LEU A 1 139 ? 11.307 4.798 2.084 1.00 90.75 139 LEU A O 1
ATOM 1102 N N . LEU A 1 140 ? 9.286 5.343 1.274 1.00 88.44 140 LEU A N 1
ATOM 1103 C CA . LEU A 1 140 ? 9.380 4.542 0.045 1.00 88.44 140 LEU A CA 1
ATOM 1104 C C . LEU A 1 140 ? 9.878 5.339 -1.170 1.00 88.44 140 LEU A C 1
ATOM 1106 O O . LEU A 1 140 ? 10.181 4.757 -2.212 1.00 88.44 140 LEU A O 1
ATOM 1110 N N . VAL A 1 141 ? 9.951 6.665 -1.067 1.00 86.94 141 VAL A N 1
ATOM 1111 C CA . VAL A 1 141 ? 10.471 7.528 -2.128 1.00 86.94 141 VAL A CA 1
ATOM 1112 C C . VAL A 1 141 ? 11.979 7.679 -1.942 1.00 86.94 141 VAL A C 1
ATOM 1114 O O . VAL A 1 141 ? 12.444 8.149 -0.908 1.00 86.94 141 VAL A O 1
ATOM 1117 N N . SER A 1 142 ? 12.748 7.317 -2.972 1.00 83.38 142 SER A N 1
ATOM 1118 C CA . SER A 1 142 ? 14.206 7.446 -2.934 1.00 83.38 142 SER A CA 1
ATOM 1119 C C . SER A 1 142 ? 14.637 8.920 -2.803 1.00 83.38 142 SER A C 1
ATOM 1121 O O . SER A 1 142 ? 14.247 9.741 -3.645 1.00 83.38 142 SER A O 1
ATOM 1123 N N . PRO A 1 143 ? 15.493 9.268 -1.820 1.00 81.00 143 PRO A N 1
ATOM 1124 C CA . PRO A 1 143 ? 16.027 10.622 -1.662 1.00 81.00 143 PRO A CA 1
ATOM 1125 C C . PRO A 1 143 ? 16.805 11.108 -2.889 1.00 81.00 143 PRO A C 1
ATOM 1127 O O . PRO A 1 143 ? 16.763 12.287 -3.227 1.00 81.00 143 PRO A O 1
ATOM 1130 N N . ILE A 1 144 ? 17.474 10.194 -3.597 1.00 81.00 144 ILE A N 1
ATOM 1131 C CA . ILE A 1 144 ? 18.260 10.510 -4.797 1.00 81.00 144 ILE A CA 1
ATOM 1132 C C . ILE A 1 144 ? 17.344 11.026 -5.913 1.00 81.00 144 ILE A C 1
ATOM 1134 O O . ILE A 1 144 ? 17.668 12.007 -6.580 1.00 81.00 144 ILE A O 1
ATOM 1138 N N . ARG A 1 145 ? 16.162 10.418 -6.080 1.00 81.25 145 ARG A N 1
ATOM 1139 C CA . ARG A 1 145 ? 15.166 10.877 -7.059 1.00 81.25 145 ARG A CA 1
ATOM 1140 C C . ARG A 1 145 ? 14.600 12.248 -6.704 1.00 81.25 145 ARG A C 1
ATOM 1142 O O . ARG A 1 145 ? 14.427 13.066 -7.596 1.00 81.25 145 ARG A O 1
ATOM 1149 N N . LEU A 1 146 ? 14.367 12.512 -5.417 1.00 82.06 146 LEU A N 1
ATOM 1150 C CA . LEU A 1 146 ? 13.938 13.830 -4.938 1.00 82.06 146 LEU A CA 1
ATOM 1151 C C . LEU A 1 146 ? 14.971 14.918 -5.259 1.00 82.06 146 LEU A C 1
ATOM 1153 O O . LEU A 1 146 ? 14.597 15.991 -5.719 1.00 82.06 146 LEU A O 1
ATOM 1157 N N . LEU A 1 147 ? 16.263 14.636 -5.067 1.00 81.94 147 LEU A N 1
ATOM 1158 C CA . LEU A 1 147 ? 17.338 15.568 -5.425 1.00 81.94 147 LEU A CA 1
ATOM 1159 C C . LEU A 1 147 ? 17.446 15.784 -6.941 1.00 81.94 147 LEU A C 1
ATOM 1161 O O . LEU A 1 147 ? 17.744 16.894 -7.378 1.00 81.94 147 LEU A O 1
ATOM 1165 N N . GLY A 1 148 ? 17.163 14.751 -7.739 1.00 81.25 148 GLY A N 1
ATOM 1166 C CA . GLY A 1 148 ? 17.127 14.841 -9.201 1.00 81.25 148 GLY A CA 1
ATOM 1167 C C . GLY A 1 148 ? 16.106 15.853 -9.735 1.00 81.25 148 GLY A C 1
ATOM 1168 O O . GLY A 1 148 ? 16.357 16.479 -10.761 1.00 81.25 148 GLY A O 1
ATOM 1169 N N . LEU A 1 149 ? 15.011 16.100 -9.005 1.00 84.00 149 LEU A N 1
ATOM 1170 C CA . LEU A 1 149 ? 13.964 17.049 -9.412 1.00 84.00 149 LEU A CA 1
ATOM 1171 C C . LEU A 1 149 ? 14.423 18.505 -9.447 1.00 84.00 149 LEU A C 1
ATO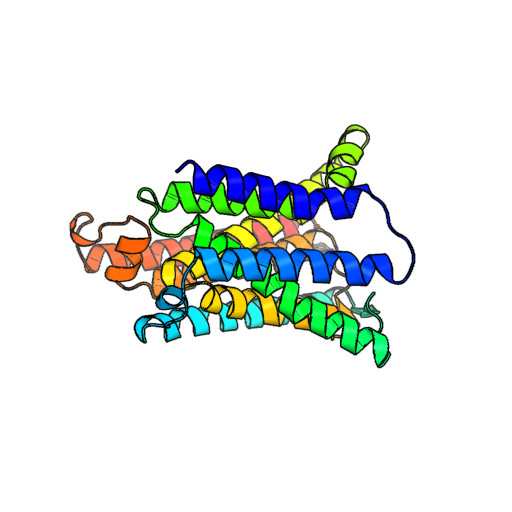M 1173 O O . LEU A 1 149 ? 13.810 19.315 -10.133 1.00 84.00 149 LEU A O 1
ATOM 1177 N N . LEU A 1 150 ? 15.508 18.848 -8.747 1.00 82.44 150 LEU A N 1
ATOM 1178 C CA . LEU A 1 150 ? 16.069 20.203 -8.763 1.00 82.44 150 LEU A CA 1
ATOM 1179 C C . LEU A 1 150 ? 16.565 20.624 -10.155 1.00 82.44 150 LEU A C 1
ATOM 1181 O O . LEU A 1 150 ? 16.807 21.806 -10.384 1.00 82.44 150 LEU A O 1
ATOM 1185 N N . ARG A 1 151 ? 16.755 19.660 -11.062 1.00 84.38 151 ARG A N 1
ATOM 1186 C CA . ARG A 1 151 ? 17.226 19.867 -12.437 1.00 84.38 151 ARG A CA 1
ATOM 1187 C C . ARG A 1 151 ? 16.256 19.311 -13.484 1.00 84.38 151 ARG A C 1
ATOM 1189 O O . ARG A 1 151 ? 16.631 19.230 -14.646 1.00 84.38 151 ARG A O 1
ATOM 1196 N N . ALA A 1 152 ? 15.066 18.891 -13.063 1.00 85.94 152 ALA A N 1
ATOM 1197 C CA . ALA A 1 152 ? 14.112 18.195 -13.915 1.00 85.94 152 ALA A CA 1
ATOM 1198 C C . ALA A 1 152 ? 13.267 19.166 -14.745 1.00 85.94 152 ALA A C 1
ATOM 1200 O O . ALA A 1 152 ? 12.983 20.293 -14.326 1.00 85.94 152 ALA A O 1
ATOM 1201 N N . GLU A 1 153 ? 12.824 18.704 -15.910 1.00 88.94 153 GLU A N 1
ATOM 1202 C CA . GLU A 1 153 ? 11.876 19.451 -16.737 1.00 88.94 153 GLU A CA 1
ATOM 1203 C C . GLU A 1 153 ? 10.455 19.425 -16.137 1.00 88.94 153 GLU A C 1
ATOM 1205 O O . GLU A 1 153 ? 10.110 18.506 -15.388 1.00 88.94 153 GLU A O 1
ATOM 1210 N N . PRO A 1 154 ? 9.572 20.390 -16.475 1.00 84.75 154 PRO A N 1
ATOM 1211 C CA . PRO A 1 154 ? 8.212 20.443 -15.928 1.00 84.75 154 PRO A CA 1
ATOM 1212 C C . PRO A 1 154 ? 7.408 19.146 -16.100 1.00 84.75 154 PRO A C 1
ATOM 1214 O O . PRO A 1 154 ? 6.638 18.779 -15.211 1.00 84.75 154 PRO A O 1
ATOM 1217 N N . LEU A 1 155 ? 7.601 18.438 -17.218 1.00 81.62 155 LEU A N 1
ATOM 1218 C CA . LEU A 1 155 ? 6.929 17.165 -17.483 1.00 81.62 155 LEU A CA 1
ATOM 1219 C C . LEU A 1 155 ? 7.428 16.050 -16.551 1.00 81.62 155 LEU A C 1
ATOM 1221 O O . LEU A 1 155 ? 6.622 15.312 -15.995 1.00 81.62 155 LEU A O 1
ATOM 1225 N N . GLU A 1 156 ? 8.737 15.975 -16.309 1.00 84.38 156 GLU A N 1
ATOM 1226 C CA . GLU A 1 156 ? 9.340 14.999 -15.394 1.00 84.38 156 GLU A CA 1
ATOM 1227 C C . GLU A 1 156 ? 8.910 15.237 -13.940 1.00 84.38 156 GLU A C 1
ATOM 1229 O O . GLU A 1 156 ? 8.693 14.290 -13.180 1.00 84.38 156 GLU A O 1
ATOM 1234 N N . ILE A 1 157 ? 8.738 16.506 -13.553 1.00 85.62 157 ILE A N 1
ATOM 1235 C CA . ILE A 1 157 ? 8.193 16.881 -12.244 1.00 85.62 157 ILE A CA 1
ATOM 1236 C C . ILE A 1 157 ? 6.745 16.399 -12.119 1.00 85.62 157 ILE A C 1
ATOM 1238 O O . ILE A 1 157 ? 6.378 15.827 -11.090 1.00 85.62 157 ILE A O 1
ATOM 1242 N N . LEU A 1 158 ? 5.922 16.606 -13.151 1.00 82.06 158 LEU A N 1
ATOM 1243 C CA . LEU A 1 158 ? 4.529 16.160 -13.154 1.00 82.06 158 LEU A CA 1
ATOM 1244 C C . LEU A 1 158 ? 4.431 14.632 -13.075 1.00 82.06 158 LEU A C 1
ATOM 1246 O O . LEU A 1 158 ? 3.670 14.109 -12.254 1.00 82.06 158 LEU A O 1
ATOM 1250 N N . ASP A 1 159 ? 5.250 13.930 -13.857 1.00 82.31 159 ASP A N 1
ATOM 1251 C CA . ASP A 1 159 ? 5.360 12.475 -13.829 1.00 82.31 159 ASP A CA 1
ATOM 1252 C C . ASP A 1 159 ? 5.757 11.991 -12.434 1.00 82.31 159 ASP A C 1
ATOM 1254 O O . ASP A 1 159 ? 5.086 11.129 -11.865 1.00 82.31 159 ASP A O 1
ATOM 1258 N N . PHE A 1 160 ? 6.785 12.581 -11.821 1.00 87.31 160 PHE A N 1
ATOM 1259 C CA . PHE A 1 160 ? 7.207 12.224 -10.469 1.00 87.31 160 PHE A CA 1
ATOM 1260 C C . PHE A 1 160 ? 6.108 12.467 -9.426 1.00 87.31 160 PHE A C 1
ATOM 1262 O O . PHE A 1 160 ? 5.846 11.602 -8.584 1.00 87.31 160 PHE A O 1
ATOM 1269 N N . LEU A 1 161 ? 5.440 13.621 -9.469 1.00 86.12 161 LEU A N 1
ATOM 1270 C CA . LEU A 1 161 ? 4.370 13.947 -8.526 1.00 86.12 161 LEU A CA 1
ATOM 1271 C C . LEU A 1 161 ? 3.195 12.975 -8.665 1.00 86.12 161 LEU A C 1
ATOM 1273 O O . LEU A 1 161 ? 2.733 12.434 -7.660 1.00 86.12 161 LEU A O 1
ATOM 1277 N N . GLY A 1 162 ? 2.739 12.704 -9.887 1.00 81.50 162 GLY A N 1
ATOM 1278 C CA . GLY A 1 162 ? 1.632 11.781 -10.143 1.00 81.50 162 GLY A CA 1
ATOM 1279 C C . GLY A 1 162 ? 1.974 10.332 -9.792 1.00 81.50 162 GLY A C 1
ATOM 1280 O O . GLY A 1 162 ? 1.298 9.690 -8.977 1.00 81.50 162 GLY A O 1
ATOM 1281 N N . LEU A 1 163 ? 3.043 9.808 -10.392 1.00 85.00 163 LEU A N 1
ATOM 1282 C CA . LEU A 1 163 ? 3.441 8.405 -10.266 1.00 85.00 163 LEU A CA 1
ATOM 1283 C C . LEU A 1 163 ? 3.983 8.082 -8.883 1.00 85.00 163 LEU A C 1
ATOM 1285 O O . LEU A 1 163 ? 3.657 7.039 -8.324 1.00 85.00 163 LEU A O 1
ATOM 1289 N N . GLN A 1 164 ? 4.837 8.943 -8.338 1.00 86.75 164 GLN A N 1
ATOM 1290 C CA . GLN A 1 164 ? 5.644 8.587 -7.180 1.00 86.75 164 GLN A CA 1
ATOM 1291 C C . GLN A 1 164 ? 5.094 9.163 -5.879 1.00 86.75 164 GLN A C 1
ATOM 1293 O O . GLN A 1 164 ? 5.138 8.471 -4.864 1.00 86.75 164 GLN A O 1
ATOM 1298 N N . ILE A 1 165 ? 4.521 10.370 -5.887 1.00 90.81 165 ILE A N 1
ATOM 1299 C CA . ILE A 1 165 ? 3.950 10.974 -4.673 1.00 90.81 165 ILE A CA 1
ATOM 1300 C C . ILE A 1 165 ? 2.471 10.620 -4.517 1.00 90.81 165 ILE A C 1
ATOM 1302 O O . ILE A 1 165 ? 2.109 9.981 -3.530 1.00 90.81 165 ILE A O 1
ATOM 1306 N N . ILE A 1 166 ? 1.614 10.985 -5.475 1.00 91.25 166 ILE A N 1
ATOM 1307 C CA . ILE A 1 166 ? 0.153 10.833 -5.355 1.00 91.25 166 ILE A CA 1
ATOM 1308 C C . ILE A 1 166 ? -0.237 9.358 -5.258 1.00 91.25 166 ILE A C 1
ATOM 1310 O O . ILE A 1 166 ? -0.969 8.971 -4.343 1.00 91.25 166 ILE A O 1
ATOM 1314 N N . THR A 1 167 ? 0.270 8.515 -6.158 1.00 92.81 167 THR A N 1
ATOM 1315 C CA . THR A 1 167 ? -0.066 7.082 -6.166 1.00 92.81 167 THR A CA 1
ATOM 1316 C C . THR A 1 167 ? 0.383 6.399 -4.872 1.00 92.81 167 THR A C 1
ATOM 1318 O O . THR A 1 167 ? -0.422 5.772 -4.179 1.00 92.81 167 THR A O 1
ATOM 1321 N N . THR A 1 168 ? 1.645 6.596 -4.479 1.00 93.81 168 THR A N 1
ATOM 1322 C CA . THR A 1 168 ? 2.217 6.012 -3.256 1.00 93.81 168 THR A CA 1
ATOM 1323 C C . THR A 1 168 ? 1.512 6.521 -1.997 1.00 93.81 168 THR A C 1
ATOM 1325 O O . THR A 1 168 ? 1.223 5.734 -1.093 1.00 93.81 168 THR A O 1
ATOM 1328 N N . PHE A 1 169 ? 1.163 7.810 -1.940 1.00 96.00 169 PHE A N 1
ATOM 1329 C CA . PHE A 1 169 ? 0.374 8.376 -0.846 1.00 96.00 169 PHE A CA 1
ATOM 1330 C C . PHE A 1 169 ? -0.998 7.732 -0.742 1.00 96.00 169 PHE A C 1
ATOM 1332 O O . PHE A 1 169 ? -1.401 7.318 0.345 1.00 96.00 169 PHE A O 1
ATOM 1339 N N . THR A 1 170 ? -1.690 7.574 -1.867 1.00 95.44 170 THR A N 1
ATOM 1340 C CA . THR A 1 170 ? -3.027 6.979 -1.894 1.00 95.44 170 THR A CA 1
ATOM 1341 C C . THR A 1 170 ? -2.985 5.514 -1.445 1.00 95.44 170 THR A C 1
ATOM 1343 O O . THR A 1 170 ? -3.802 5.096 -0.619 1.00 95.44 170 THR A O 1
ATOM 1346 N N . TRP A 1 171 ? -1.985 4.744 -1.890 1.00 95.75 171 TRP A N 1
ATOM 1347 C CA . TRP A 1 171 ? -1.756 3.368 -1.428 1.00 95.75 171 TRP A CA 1
ATOM 1348 C C . TRP A 1 171 ? -1.506 3.308 0.074 1.00 95.75 171 TRP A C 1
ATOM 1350 O O . TRP A 1 171 ? -2.145 2.522 0.773 1.00 95.75 171 TRP A O 1
ATOM 1360 N N . ASN A 1 172 ? -0.606 4.150 0.581 1.00 97.31 172 ASN A N 1
ATOM 1361 C CA . ASN A 1 172 ? -0.269 4.188 2.000 1.00 97.31 172 ASN A CA 1
ATOM 1362 C C . ASN A 1 172 ? -1.431 4.672 2.867 1.00 97.31 172 ASN A C 1
ATOM 1364 O O . ASN A 1 172 ? -1.573 4.217 4.005 1.00 97.31 172 ASN A O 1
ATOM 1368 N N . LEU A 1 173 ? -2.280 5.559 2.352 1.00 97.38 173 LEU A N 1
ATOM 1369 C CA . LEU A 1 173 ? -3.473 6.021 3.048 1.00 97.38 173 LEU A CA 1
ATOM 1370 C C . LEU A 1 173 ? -4.501 4.892 3.172 1.00 97.38 173 LEU A C 1
ATOM 1372 O O . LEU A 1 173 ? -4.985 4.646 4.279 1.00 97.38 173 LEU A O 1
ATOM 1376 N N . LEU A 1 174 ? -4.782 4.156 2.088 1.00 97.56 174 LEU A N 1
ATOM 1377 C CA . LEU A 1 174 ? -5.721 3.026 2.127 1.00 97.56 174 LEU A CA 1
ATOM 1378 C C . LEU A 1 174 ? -5.206 1.943 3.070 1.00 97.56 174 LEU A C 1
ATOM 1380 O O . LEU A 1 174 ? -5.925 1.456 3.941 1.00 97.56 174 LEU A O 1
ATOM 1384 N N . ALA A 1 175 ? -3.931 1.612 2.928 1.00 97.31 175 ALA A N 1
ATOM 1385 C CA . ALA A 1 175 ? -3.269 0.608 3.731 1.00 97.31 175 ALA A CA 1
ATOM 1386 C C . ALA A 1 175 ? -3.269 1.006 5.227 1.00 97.31 175 ALA A C 1
ATOM 1388 O O . ALA A 1 175 ? -3.589 0.191 6.091 1.00 97.31 175 ALA A O 1
ATOM 1389 N N . SER A 1 176 ? -3.074 2.290 5.557 1.00 96.88 176 SER A N 1
ATOM 1390 C CA . SER A 1 176 ? -3.242 2.816 6.925 1.00 96.88 176 SER A CA 1
ATOM 1391 C C . SER A 1 176 ? -4.665 2.659 7.463 1.00 96.88 176 SER A C 1
ATOM 1393 O O . SER A 1 176 ? -4.840 2.311 8.634 1.00 96.88 176 SER A O 1
ATOM 1395 N N . VAL A 1 177 ? -5.687 2.875 6.630 1.00 95.44 177 VAL A N 1
ATOM 1396 C CA . VAL A 1 177 ? -7.087 2.652 7.022 1.00 95.44 177 VAL A CA 1
ATOM 1397 C C . VAL A 1 177 ? -7.352 1.170 7.279 1.00 95.44 177 VAL A C 1
ATOM 1399 O O . VAL A 1 177 ? -7.913 0.835 8.323 1.00 95.44 177 VAL A O 1
ATOM 1402 N N . LEU A 1 178 ? -6.900 0.272 6.399 1.00 95.12 178 LEU A N 1
ATOM 1403 C CA . LEU A 1 178 ? -7.025 -1.178 6.590 1.00 95.12 178 LEU A CA 1
ATOM 1404 C C . LEU A 1 178 ? -6.368 -1.624 7.905 1.00 95.12 178 LEU A C 1
ATOM 1406 O O . LEU A 1 178 ? -6.995 -2.333 8.699 1.00 95.12 178 LEU A O 1
ATOM 1410 N N . VAL A 1 179 ? -5.158 -1.127 8.188 1.00 94.00 179 VAL A N 1
ATOM 1411 C CA . VAL A 1 179 ? -4.448 -1.384 9.449 1.00 94.00 179 VAL A CA 1
ATOM 1412 C C . VAL A 1 179 ? -5.228 -0.878 10.661 1.00 94.00 179 VAL A C 1
ATOM 1414 O O . VAL A 1 179 ? -5.366 -1.600 11.649 1.00 94.00 179 VAL A O 1
ATOM 1417 N N . LEU A 1 180 ? -5.763 0.340 10.619 1.00 91.38 180 LEU A N 1
ATOM 1418 C CA . LEU A 1 180 ? -6.502 0.906 11.749 1.00 91.38 180 LEU A CA 1
ATOM 1419 C C . LEU A 1 180 ? -7.808 0.141 12.028 1.00 91.38 180 LEU A C 1
ATOM 1421 O O . LEU A 1 180 ? -8.195 -0.057 13.184 1.00 91.38 180 LEU A O 1
ATOM 1425 N N . LEU A 1 181 ? -8.491 -0.301 10.971 1.00 90.06 181 LEU A N 1
ATOM 1426 C CA . LEU A 1 181 ? -9.767 -0.999 11.077 1.00 90.06 181 LEU A CA 1
ATOM 1427 C C . LEU A 1 181 ? -9.601 -2.449 11.541 1.00 90.06 181 LEU A C 1
ATOM 1429 O O . LEU A 1 181 ? -10.345 -2.884 12.434 1.00 90.06 181 LEU A O 1
ATOM 1433 N N . ALA A 1 182 ? -8.637 -3.168 10.964 1.00 89.06 182 ALA A N 1
ATOM 1434 C CA . ALA A 1 182 ? -8.530 -4.624 11.051 1.00 89.06 182 ALA A CA 1
ATOM 1435 C C . ALA A 1 182 ? -7.113 -5.176 11.288 1.00 89.06 182 ALA A C 1
ATOM 1437 O O . ALA A 1 182 ? -6.943 -6.390 11.387 1.00 89.06 182 ALA A O 1
ATOM 1438 N N . GLY A 1 183 ? -6.114 -4.309 11.450 1.00 89.88 183 GLY A N 1
ATOM 1439 C CA . GLY A 1 183 ? -4.733 -4.696 11.727 1.00 89.88 183 GLY A CA 1
ATOM 1440 C C . GLY A 1 183 ? -3.894 -4.959 10.468 1.00 89.88 183 GLY A C 1
ATOM 1441 O O . GLY A 1 183 ? -4.387 -4.840 9.344 1.00 89.88 183 GLY A O 1
ATOM 1442 N N . PRO A 1 184 ? -2.608 -5.319 10.644 1.00 92.50 184 PRO A N 1
ATOM 1443 C CA . PRO A 1 184 ? -1.640 -5.445 9.549 1.00 92.50 184 PRO A CA 1
ATOM 1444 C C . PRO A 1 184 ? -2.065 -6.461 8.485 1.00 92.50 184 PRO A C 1
ATOM 1446 O O . PRO A 1 184 ? -1.822 -6.249 7.304 1.00 92.50 184 PRO A O 1
ATOM 1449 N N . LEU A 1 185 ? -2.770 -7.525 8.875 1.00 91.69 185 LEU A N 1
ATOM 1450 C CA . LEU A 1 185 ? -3.206 -8.573 7.950 1.00 91.69 185 LEU A CA 1
ATOM 1451 C C . LEU A 1 185 ? -4.219 -8.091 6.907 1.00 91.69 185 LEU A C 1
ATOM 1453 O O . LEU A 1 185 ? -4.165 -8.541 5.768 1.00 91.69 185 LEU A O 1
ATOM 1457 N N . ALA A 1 186 ? -5.100 -7.147 7.252 1.00 93.00 186 ALA A N 1
ATOM 1458 C CA . ALA A 1 186 ? -6.030 -6.578 6.274 1.00 93.00 186 ALA A CA 1
ATOM 1459 C C . ALA A 1 186 ? -5.305 -5.764 5.203 1.00 93.00 186 ALA A C 1
ATOM 1461 O O . ALA A 1 186 ? -5.675 -5.792 4.035 1.00 93.00 186 ALA A O 1
ATOM 1462 N N . SER A 1 187 ? -4.245 -5.071 5.603 1.00 95.44 187 SER A N 1
ATOM 1463 C CA . SER A 1 187 ? -3.418 -4.312 4.680 1.00 95.44 187 SER A CA 1
ATOM 1464 C C . SER A 1 187 ? -2.492 -5.207 3.851 1.00 95.44 187 SER A C 1
ATOM 1466 O O . SER A 1 187 ? -2.324 -4.984 2.654 1.00 95.44 187 SER A O 1
ATOM 1468 N N . LEU A 1 188 ? -1.969 -6.290 4.436 1.00 96.19 188 LEU A N 1
ATOM 1469 C CA . LEU A 1 188 ? -1.218 -7.316 3.705 1.00 96.19 188 LEU A CA 1
ATOM 1470 C C . LEU A 1 188 ? -2.074 -7.997 2.636 1.00 96.19 188 LEU A C 1
ATOM 1472 O O . LEU A 1 188 ? -1.581 -8.220 1.535 1.00 96.19 188 LEU A O 1
ATOM 1476 N N . ALA A 1 189 ? -3.353 -8.259 2.919 1.00 96.12 189 ALA A N 1
ATOM 1477 C CA . ALA A 1 189 ? -4.288 -8.798 1.931 1.00 96.12 189 ALA A CA 1
ATOM 1478 C C . ALA A 1 189 ? -4.465 -7.879 0.710 1.00 96.12 189 ALA A C 1
ATOM 1480 O O . ALA A 1 189 ? -4.756 -8.371 -0.373 1.00 96.12 189 ALA A O 1
ATOM 1481 N N . TYR A 1 190 ? -4.244 -6.570 0.869 1.00 96.94 190 TYR A N 1
ATOM 1482 C CA . TYR A 1 190 ? -4.191 -5.619 -0.238 1.00 96.94 190 TYR A CA 1
ATOM 1483 C C . TYR A 1 190 ? -2.804 -5.581 -0.909 1.00 96.94 190 TYR A C 1
ATOM 1485 O O . TYR A 1 190 ? -2.689 -5.719 -2.123 1.00 96.94 190 TYR A O 1
ATOM 1493 N N . ARG A 1 191 ? -1.726 -5.415 -0.134 1.00 96.31 191 ARG A N 1
ATOM 1494 C CA . ARG A 1 191 ? -0.379 -5.141 -0.669 1.00 96.31 191 ARG A CA 1
ATOM 1495 C C . ARG A 1 191 ? 0.322 -6.369 -1.250 1.00 96.31 191 ARG A C 1
ATOM 1497 O O . ARG A 1 191 ? 0.951 -6.258 -2.297 1.00 96.31 191 ARG A O 1
ATOM 1504 N N . VAL A 1 192 ? 0.234 -7.524 -0.590 1.00 97.38 192 VAL A N 1
ATOM 1505 C CA . VAL A 1 192 ? 0.992 -8.730 -0.974 1.00 97.38 192 VAL A CA 1
ATOM 1506 C C . VAL A 1 192 ? 0.588 -9.256 -2.354 1.00 97.38 192 VAL A C 1
ATOM 1508 O O . VAL A 1 192 ? 1.495 -9.516 -3.140 1.00 97.38 192 VAL A O 1
ATOM 1511 N N . PRO A 1 193 ? -0.708 -9.377 -2.716 1.00 98.06 193 PRO A N 1
ATOM 1512 C CA . PRO A 1 193 ? -1.074 -9.860 -4.048 1.00 98.06 193 PRO A CA 1
ATOM 1513 C C . PRO A 1 193 ? -0.578 -8.948 -5.175 1.00 98.06 193 PRO A C 1
ATOM 1515 O O . PRO A 1 193 ? -0.145 -9.445 -6.210 1.00 98.06 193 PRO A O 1
ATOM 1518 N N . ILE A 1 194 ? -0.583 -7.626 -4.965 1.00 96.88 194 ILE A N 1
ATOM 1519 C CA . ILE A 1 194 ? -0.077 -6.657 -5.948 1.00 96.88 194 ILE A CA 1
ATOM 1520 C C . ILE A 1 194 ? 1.439 -6.815 -6.119 1.00 96.88 194 ILE A C 1
ATOM 1522 O O . ILE A 1 194 ? 1.926 -6.899 -7.243 1.00 96.88 194 ILE A O 1
ATOM 1526 N N . GLU A 1 195 ? 2.194 -6.897 -5.022 1.00 96.19 195 GLU A N 1
ATOM 1527 C CA . GLU A 1 195 ? 3.649 -7.115 -5.074 1.00 96.19 195 GLU A CA 1
ATOM 1528 C C . GLU A 1 195 ? 4.003 -8.472 -5.702 1.00 96.19 195 GLU A C 1
ATOM 1530 O O . GLU A 1 195 ? 4.958 -8.576 -6.473 1.00 96.19 195 GLU A O 1
ATOM 1535 N N . ALA A 1 196 ? 3.211 -9.508 -5.415 1.00 97.44 196 ALA A N 1
ATOM 1536 C CA . ALA A 1 196 ? 3.350 -10.822 -6.028 1.00 97.44 196 ALA A CA 1
ATOM 1537 C C . ALA A 1 196 ? 3.103 -10.763 -7.541 1.00 97.44 196 ALA A C 1
ATOM 1539 O O . ALA A 1 196 ? 3.892 -11.321 -8.301 1.00 97.44 196 ALA A O 1
ATOM 1540 N N . PHE A 1 197 ? 2.066 -10.047 -7.988 1.00 97.31 197 PHE A N 1
ATOM 1541 C CA . PHE A 1 197 ? 1.795 -9.834 -9.409 1.00 97.31 197 PHE A CA 1
ATOM 1542 C C . PHE A 1 197 ? 2.989 -9.178 -10.113 1.00 97.31 197 PHE A C 1
ATOM 1544 O O . PHE A 1 197 ? 3.487 -9.720 -11.097 1.00 97.31 197 PHE A O 1
ATOM 1551 N N . TRP A 1 198 ? 3.513 -8.074 -9.568 1.00 95.81 198 TRP A N 1
ATOM 1552 C CA . TRP A 1 198 ? 4.655 -7.371 -10.162 1.00 95.81 198 TRP A CA 1
ATOM 1553 C C . TRP A 1 198 ? 5.925 -8.225 -10.238 1.00 95.81 198 TRP A C 1
ATOM 1555 O O . TRP A 1 198 ? 6.669 -8.111 -11.207 1.00 95.81 198 TRP A O 1
ATOM 1565 N N . ARG A 1 199 ? 6.188 -9.076 -9.238 1.00 96.06 199 ARG A N 1
ATOM 1566 C CA . ARG A 1 199 ? 7.448 -9.838 -9.141 1.00 96.06 199 ARG A CA 1
ATOM 1567 C C . ARG A 1 199 ? 7.412 -11.215 -9.788 1.00 96.06 199 ARG A C 1
ATOM 1569 O O . ARG A 1 199 ? 8.457 -11.706 -10.207 1.00 96.06 199 ARG A O 1
ATOM 1576 N N . PHE A 1 200 ? 6.247 -11.855 -9.848 1.00 97.00 200 PHE A N 1
ATOM 1577 C CA . PHE A 1 200 ? 6.117 -13.206 -10.394 1.00 97.00 200 PHE A CA 1
ATOM 1578 C C . PHE A 1 200 ? 5.523 -13.251 -11.795 1.00 97.00 200 PHE A C 1
ATOM 1580 O O . PHE A 1 200 ? 5.734 -14.248 -12.484 1.00 97.00 200 PHE A O 1
ATOM 1587 N N . SER A 1 201 ? 4.838 -12.199 -12.252 1.00 96.38 201 SER A N 1
ATOM 1588 C CA . SER A 1 201 ? 4.364 -12.167 -13.632 1.00 96.38 201 SER A CA 1
ATOM 1589 C C . SER A 1 201 ? 5.547 -12.009 -14.598 1.00 96.38 201 SER A C 1
ATOM 1591 O O . SER A 1 201 ? 6.329 -11.073 -14.426 1.00 96.38 201 SER A O 1
ATOM 1593 N N . PRO A 1 202 ? 5.700 -12.879 -15.617 1.00 94.38 202 PRO A N 1
ATOM 1594 C CA . PRO A 1 202 ? 6.768 -12.764 -16.616 1.00 94.38 202 PRO A CA 1
ATOM 1595 C C . PRO A 1 202 ? 6.539 -11.609 -17.596 1.00 94.38 202 PRO A C 1
ATOM 1597 O O . PRO A 1 202 ? 7.486 -11.090 -18.195 1.00 94.38 202 PRO A O 1
ATOM 1600 N N . ILE A 1 203 ? 5.279 -11.201 -17.747 1.00 95.56 203 ILE A N 1
ATOM 1601 C CA . ILE A 1 203 ? 4.847 -10.083 -18.578 1.00 95.56 203 ILE A CA 1
ATOM 1602 C C . ILE A 1 203 ? 4.095 -9.069 -17.721 1.00 95.56 203 ILE A C 1
ATOM 1604 O O . ILE A 1 203 ? 3.292 -9.431 -16.862 1.00 95.56 203 ILE A O 1
ATOM 1608 N N . LEU A 1 204 ? 4.368 -7.790 -17.937 1.00 96.00 204 LEU A N 1
ATOM 1609 C CA . LEU A 1 204 ? 3.781 -6.686 -17.184 1.00 96.00 204 LEU A CA 1
ATOM 1610 C C . LEU A 1 204 ? 3.244 -5.633 -18.150 1.00 96.00 204 LEU A C 1
ATOM 1612 O O . LEU A 1 204 ? 3.791 -5.482 -19.241 1.00 96.00 204 LEU A O 1
ATOM 1616 N N . PRO A 1 205 ? 2.186 -4.899 -17.788 1.00 94.38 205 PRO A N 1
ATOM 1617 C CA . PRO A 1 205 ? 1.615 -3.897 -18.678 1.00 94.38 205 PRO A CA 1
ATOM 1618 C C . PRO A 1 205 ? 2.601 -2.734 -18.893 1.00 94.38 205 PRO A C 1
ATOM 1620 O O . PRO A 1 205 ? 3.139 -2.173 -17.932 1.00 94.38 205 PRO A O 1
ATOM 1623 N N . ASN A 1 206 ? 2.841 -2.356 -20.152 1.00 92.50 206 ASN A N 1
ATOM 1624 C CA . ASN A 1 206 ? 3.739 -1.255 -20.511 1.00 92.50 206 ASN A CA 1
ATOM 1625 C C . ASN A 1 206 ? 2.961 0.063 -20.615 1.00 92.50 206 ASN A C 1
ATOM 1627 O O . ASN A 1 206 ? 2.663 0.565 -21.694 1.00 92.50 206 ASN A O 1
ATOM 1631 N N . LEU A 1 207 ? 2.575 0.590 -19.458 1.00 89.38 207 LEU A N 1
ATOM 1632 C CA . LEU A 1 207 ? 1.642 1.709 -19.366 1.00 89.38 207 LEU A CA 1
ATOM 1633 C C . LEU A 1 207 ? 2.320 3.074 -19.552 1.00 89.38 207 LEU A C 1
ATOM 1635 O O . LEU A 1 207 ? 3.392 3.337 -18.988 1.00 89.38 207 LEU A O 1
ATOM 1639 N N . THR A 1 208 ? 1.634 3.987 -20.245 1.00 86.88 208 THR A N 1
ATOM 1640 C CA . THR A 1 208 ? 1.962 5.421 -20.215 1.00 86.88 208 THR A CA 1
ATOM 1641 C C . THR A 1 208 ? 1.740 5.991 -18.809 1.00 86.88 208 THR A C 1
ATOM 1643 O O . THR A 1 208 ? 1.077 5.377 -17.964 1.00 86.88 208 THR A O 1
ATOM 1646 N N . TRP A 1 209 ? 2.311 7.163 -18.519 1.00 83.94 209 TRP A N 1
ATOM 1647 C CA . TRP A 1 209 ? 2.236 7.766 -17.185 1.00 83.94 209 TRP A CA 1
ATOM 1648 C C . TRP A 1 209 ? 0.785 7.969 -16.711 1.00 83.94 209 TRP A C 1
ATOM 1650 O O . TRP A 1 209 ? 0.474 7.648 -15.564 1.00 83.94 209 TRP A O 1
ATOM 1660 N N . GLY A 1 210 ? -0.125 8.382 -17.603 1.00 84.12 210 GLY A N 1
ATOM 1661 C CA . GLY A 1 210 ? -1.545 8.554 -17.286 1.00 84.12 210 GLY A CA 1
ATOM 1662 C C . GLY A 1 210 ? -2.189 7.245 -16.820 1.00 84.12 210 GLY A C 1
ATOM 1663 O O . GLY A 1 210 ? -2.762 7.172 -15.732 1.00 84.12 210 GLY A O 1
ATOM 1664 N N . TRP A 1 211 ? -2.010 6.161 -17.578 1.00 86.62 211 TRP A N 1
ATOM 1665 C CA . TRP A 1 211 ? -2.539 4.846 -17.203 1.00 86.62 211 TRP A CA 1
ATOM 1666 C C . TRP A 1 211 ? -1.961 4.324 -15.887 1.00 86.62 211 TRP A C 1
ATOM 1668 O O . TRP A 1 211 ? -2.690 3.731 -15.089 1.00 86.62 211 TRP A O 1
ATOM 1678 N N . LYS A 1 212 ? -0.682 4.588 -15.604 1.00 89.00 212 LYS A N 1
ATOM 1679 C CA . LYS A 1 212 ? -0.062 4.239 -14.316 1.00 89.00 212 LYS A CA 1
ATOM 1680 C C . LYS A 1 212 ? -0.687 5.000 -13.143 1.00 89.00 212 LYS A C 1
ATOM 1682 O O . LYS A 1 212 ? -0.931 4.398 -12.102 1.00 89.00 212 LYS A O 1
ATOM 1687 N N . VAL A 1 213 ? -0.989 6.292 -13.302 1.00 89.31 213 VAL A N 1
ATOM 1688 C CA . VAL A 1 213 ? -1.660 7.080 -12.252 1.00 89.31 213 VAL A CA 1
ATOM 1689 C C . VAL A 1 213 ? -3.095 6.595 -12.040 1.00 89.31 213 VAL A C 1
ATOM 1691 O O . VAL A 1 213 ? -3.498 6.392 -10.898 1.00 89.31 213 VAL A O 1
ATOM 1694 N N . ILE A 1 214 ? -3.859 6.331 -13.107 1.00 89.38 214 ILE A N 1
ATOM 1695 C CA . ILE A 1 214 ? -5.237 5.810 -13.001 1.00 89.38 214 ILE A CA 1
ATOM 1696 C C . ILE A 1 214 ? -5.259 4.465 -12.278 1.00 89.38 214 ILE A C 1
ATOM 1698 O O . ILE A 1 214 ? -5.943 4.311 -11.266 1.00 89.38 214 ILE A O 1
ATOM 1702 N N . THR A 1 215 ? -4.484 3.500 -12.774 1.00 91.81 215 THR A N 1
ATOM 1703 C CA . THR A 1 215 ? -4.407 2.147 -12.196 1.00 91.81 215 THR A CA 1
ATOM 1704 C C . THR A 1 215 ? -3.820 2.164 -10.784 1.00 91.81 215 THR A C 1
ATOM 1706 O O . THR A 1 215 ? -4.111 1.280 -9.982 1.00 91.81 215 THR A O 1
ATOM 1709 N N . GLY A 1 216 ? -3.041 3.194 -10.446 1.00 90.75 216 GLY A N 1
ATOM 1710 C CA . GLY A 1 216 ? -2.525 3.442 -9.110 1.00 90.75 216 GLY A CA 1
ATOM 1711 C C . GLY A 1 216 ? -3.538 4.063 -8.144 1.00 90.75 216 GLY A C 1
ATOM 1712 O O . GLY A 1 216 ? -3.579 3.672 -6.982 1.00 90.75 216 GLY A O 1
ATOM 1713 N N . VAL A 1 217 ? -4.363 5.013 -8.580 1.00 92.94 217 VAL A N 1
ATOM 1714 C CA . VAL A 1 217 ? -5.197 5.840 -7.686 1.00 92.94 217 VAL A CA 1
ATOM 1715 C C . VAL A 1 217 ? -6.640 5.342 -7.592 1.00 92.94 217 VAL A C 1
ATOM 1717 O O . VAL A 1 217 ? -7.220 5.345 -6.502 1.00 92.94 217 VAL A O 1
ATOM 1720 N N . VAL A 1 218 ? -7.221 4.868 -8.696 1.00 92.81 218 VAL A N 1
ATOM 1721 C CA . VAL A 1 218 ? -8.625 4.424 -8.749 1.00 92.81 218 VAL A CA 1
ATOM 1722 C C . VAL A 1 218 ? -8.920 3.255 -7.800 1.00 92.81 218 VAL A C 1
ATOM 1724 O O . VAL A 1 218 ? -9.862 3.387 -7.014 1.00 92.81 218 VAL A O 1
ATOM 1727 N N . PRO A 1 219 ? -8.157 2.139 -7.787 1.00 94.44 219 PRO A N 1
ATOM 1728 C CA . PRO A 1 219 ? -8.465 1.033 -6.882 1.00 94.44 219 PRO A CA 1
ATOM 1729 C C . PRO A 1 219 ? -8.458 1.437 -5.397 1.00 94.44 219 PRO A C 1
ATOM 1731 O O . PRO A 1 219 ? -9.413 1.093 -4.696 1.00 94.44 219 PRO A O 1
ATOM 1734 N N . PRO A 1 220 ? -7.482 2.218 -4.892 1.00 94.69 220 PRO A N 1
ATOM 1735 C CA . PRO A 1 220 ? -7.549 2.758 -3.540 1.00 94.69 220 PRO A CA 1
ATOM 1736 C C . PRO A 1 220 ? -8.783 3.610 -3.241 1.00 94.69 220 PRO A C 1
ATOM 1738 O O . PRO A 1 220 ? -9.366 3.463 -2.167 1.00 94.69 220 PRO A O 1
ATOM 1741 N N . ILE A 1 221 ? -9.196 4.480 -4.172 1.00 93.12 221 ILE A N 1
ATOM 1742 C CA . ILE A 1 221 ? -10.406 5.305 -4.032 1.00 93.12 221 ILE A CA 1
ATOM 1743 C C . ILE A 1 221 ? -11.641 4.412 -3.902 1.00 93.12 221 ILE A C 1
ATOM 1745 O O . ILE A 1 221 ? -12.407 4.553 -2.948 1.00 93.12 221 ILE A O 1
ATOM 1749 N N . VAL A 1 222 ? -11.798 3.442 -4.807 1.00 92.38 222 VAL A N 1
ATOM 1750 C CA . VAL A 1 222 ? -12.874 2.442 -4.735 1.00 92.38 222 VAL A CA 1
ATOM 1751 C C . VAL A 1 222 ? -12.805 1.679 -3.412 1.00 92.38 222 VAL A C 1
ATOM 1753 O O . VAL A 1 222 ? -13.834 1.438 -2.781 1.00 92.38 222 VAL A O 1
ATOM 1756 N N . GLY A 1 223 ? -11.599 1.365 -2.942 1.00 93.81 223 GLY A N 1
ATOM 1757 C CA . GLY A 1 223 ? -11.357 0.727 -1.658 1.00 93.81 223 GLY A CA 1
ATOM 1758 C C . GLY A 1 223 ? -11.836 1.543 -0.461 1.00 93.81 223 GLY A C 1
ATOM 1759 O O . GLY A 1 223 ? -12.526 1.001 0.404 1.00 93.81 223 GLY A O 1
ATOM 1760 N N . PHE A 1 224 ? -11.546 2.845 -0.414 1.00 92.19 224 PHE A N 1
ATOM 1761 C CA . PHE A 1 224 ? -12.085 3.731 0.621 1.00 92.19 224 PHE A CA 1
ATOM 1762 C C . PHE A 1 224 ? -13.609 3.754 0.597 1.00 92.19 224 PHE A C 1
ATOM 1764 O O . PHE A 1 224 ? -14.239 3.595 1.644 1.00 92.19 224 PHE A O 1
ATOM 1771 N N . THR A 1 225 ? -14.201 3.891 -0.587 1.00 90.50 225 THR A N 1
ATOM 1772 C CA . THR A 1 225 ? -15.656 3.919 -0.750 1.00 90.50 225 THR A CA 1
ATOM 1773 C C . THR A 1 225 ? -16.286 2.601 -0.304 1.00 90.50 225 THR A C 1
ATOM 1775 O O . THR A 1 225 ? -17.251 2.616 0.460 1.00 90.50 225 THR A O 1
ATOM 1778 N N . ALA A 1 226 ? -15.701 1.457 -0.668 1.00 91.56 226 ALA A N 1
ATOM 1779 C CA . ALA A 1 226 ? -16.149 0.138 -0.225 1.00 91.56 226 ALA A CA 1
ATOM 1780 C C . ALA A 1 226 ? -16.056 -0.026 1.302 1.00 91.56 226 ALA A C 1
ATOM 1782 O O . ALA A 1 226 ? -16.985 -0.541 1.929 1.00 91.56 226 ALA A O 1
ATOM 1783 N N . LEU A 1 227 ? -14.970 0.454 1.919 1.00 91.38 227 LEU A N 1
ATOM 1784 C CA . LEU A 1 227 ? -14.789 0.418 3.371 1.00 91.38 227 LEU A CA 1
ATOM 1785 C C . LEU A 1 227 ? -15.807 1.297 4.097 1.00 91.38 227 LEU A C 1
ATOM 1787 O O . LEU A 1 227 ? -16.406 0.835 5.063 1.00 91.38 227 LEU A O 1
ATOM 1791 N N . ILE A 1 228 ? -16.044 2.527 3.636 1.00 87.38 228 ILE A N 1
ATOM 1792 C CA . ILE A 1 228 ? -17.048 3.432 4.220 1.00 87.38 228 ILE A CA 1
ATOM 1793 C C . ILE A 1 228 ? -18.454 2.842 4.062 1.00 87.38 228 ILE A C 1
ATOM 1795 O O . ILE A 1 228 ? -19.252 2.86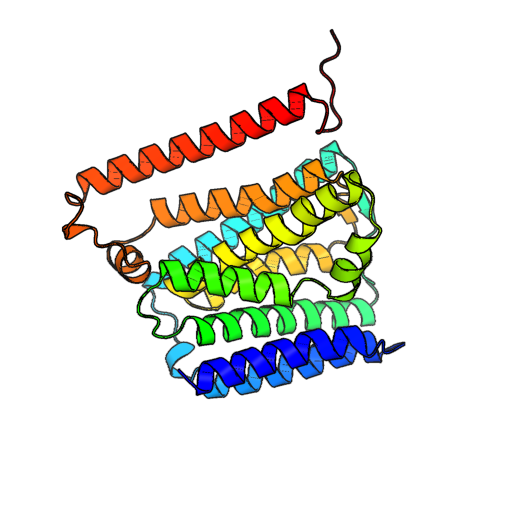0 5.004 1.00 87.38 228 ILE A O 1
ATOM 1799 N N . TYR A 1 229 ? -18.747 2.269 2.894 1.00 85.81 229 TYR A N 1
ATOM 1800 C CA . TYR A 1 229 ? -20.042 1.667 2.599 1.00 85.81 229 TYR A CA 1
ATOM 1801 C C . TYR A 1 229 ? -20.335 0.441 3.472 1.00 85.81 229 TYR A C 1
ATOM 1803 O O . TYR A 1 229 ? -21.481 0.257 3.883 1.00 85.81 229 TYR A O 1
ATOM 1811 N N . GLN A 1 230 ? -19.325 -0.371 3.800 1.00 86.06 230 GLN A N 1
ATOM 1812 C CA . GLN A 1 230 ? -19.472 -1.565 4.647 1.00 86.06 230 GLN A CA 1
ATOM 1813 C C . GLN A 1 230 ? -19.128 -1.341 6.128 1.00 86.06 230 GLN A C 1
ATOM 1815 O O . GLN A 1 230 ? -19.316 -2.247 6.940 1.00 86.06 230 GLN A O 1
ATOM 1820 N N . ALA A 1 231 ? -18.649 -0.155 6.512 1.00 84.62 231 ALA A N 1
ATOM 1821 C CA . ALA A 1 231 ? -18.199 0.111 7.874 1.00 84.62 231 ALA A CA 1
ATOM 1822 C C . ALA A 1 231 ? -19.319 -0.099 8.904 1.00 84.62 231 ALA A C 1
ATOM 1824 O O . ALA A 1 231 ? -20.453 0.355 8.758 1.00 84.62 231 ALA A O 1
ATOM 1825 N N . THR A 1 232 ? -18.993 -0.762 10.002 1.00 83.75 232 THR A N 1
ATOM 1826 C CA . THR A 1 232 ? -19.865 -0.879 11.175 1.00 83.75 232 THR A CA 1
ATOM 1827 C C . THR A 1 232 ? -19.729 0.354 12.081 1.00 83.75 232 THR A C 1
ATOM 1829 O O . THR A 1 232 ? -18.712 1.052 12.027 1.00 83.75 232 THR A O 1
ATOM 1832 N N . PRO A 1 233 ? -20.698 0.634 12.976 1.00 80.00 233 PRO A N 1
ATO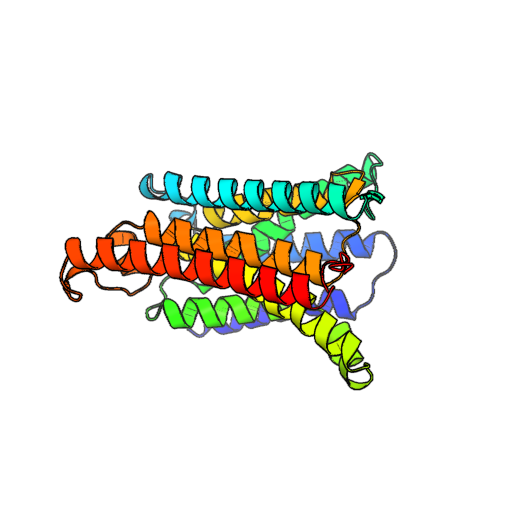M 1833 C CA . PRO A 1 233 ? -20.585 1.743 13.930 1.00 80.00 233 PRO A CA 1
ATOM 1834 C C . PRO A 1 233 ? -19.302 1.696 14.776 1.00 80.00 233 PRO A C 1
ATOM 1836 O O . PRO A 1 233 ? -18.689 2.727 15.046 1.00 80.00 233 PRO A O 1
ATOM 1839 N N . SER A 1 234 ? -18.836 0.499 15.149 1.00 81.62 234 SER A N 1
ATOM 1840 C CA . SER A 1 234 ? -17.575 0.325 15.879 1.00 81.62 234 SER A CA 1
ATOM 1841 C C . SER A 1 234 ? -16.349 0.709 15.040 1.00 81.62 234 SER A C 1
ATOM 1843 O O . SER A 1 234 ? -15.404 1.293 15.571 1.00 81.62 234 SER A O 1
ATOM 1845 N N . GLN A 1 235 ? -16.366 0.447 13.731 1.00 84.38 235 GLN A N 1
ATOM 1846 C CA . GLN A 1 235 ? -15.310 0.850 12.798 1.00 84.38 235 GLN A CA 1
ATOM 1847 C C . GLN A 1 235 ? -15.289 2.364 12.569 1.00 84.38 235 GLN A C 1
ATOM 1849 O O . GLN A 1 235 ? -14.210 2.953 12.583 1.00 84.38 235 GLN A O 1
ATOM 1854 N N . PHE A 1 236 ? -16.447 3.022 12.471 1.00 83.00 236 PHE A N 1
ATOM 1855 C CA . PHE A 1 236 ? -16.496 4.489 12.431 1.00 83.00 236 PHE A CA 1
ATOM 1856 C C . PHE A 1 236 ? -15.910 5.121 13.690 1.00 83.00 236 PHE A C 1
ATOM 1858 O O . PHE A 1 236 ? -15.098 6.040 13.591 1.00 83.00 236 PHE A O 1
ATOM 1865 N N . ARG A 1 237 ? -16.205 4.560 14.871 1.00 82.44 237 ARG A N 1
ATOM 1866 C CA . ARG A 1 237 ? -15.589 5.019 16.126 1.00 82.44 237 ARG A CA 1
ATOM 1867 C C . ARG A 1 237 ? -14.065 4.877 16.107 1.00 82.44 237 ARG A C 1
ATOM 1869 O O . ARG A 1 237 ? -13.381 5.771 16.600 1.00 82.44 237 ARG A O 1
ATOM 1876 N N . LYS A 1 238 ? -13.516 3.813 15.501 1.00 83.69 238 LYS A N 1
ATOM 1877 C CA . LYS A 1 238 ? -12.058 3.674 15.291 1.00 83.69 238 LYS A CA 1
ATOM 1878 C C . LYS A 1 238 ? -11.492 4.744 14.352 1.00 83.69 238 LYS A C 1
ATOM 1880 O O . LYS A 1 238 ? -10.364 5.181 14.558 1.00 83.69 238 LYS A O 1
ATOM 1885 N N . LEU A 1 239 ? -12.272 5.194 13.370 1.00 83.56 239 LEU A N 1
ATOM 1886 C CA . LEU A 1 239 ? -11.937 6.325 12.493 1.00 83.56 239 LEU A CA 1
ATOM 1887 C C . LEU A 1 239 ? -12.184 7.691 13.154 1.00 83.56 239 LEU A C 1
ATOM 1889 O O . LEU A 1 239 ? -11.860 8.721 12.570 1.00 83.56 239 LEU A O 1
ATOM 1893 N N . GLY A 1 240 ? -12.691 7.716 14.391 1.00 82.38 240 GLY A N 1
ATOM 1894 C CA . GLY A 1 240 ? -12.975 8.935 15.150 1.00 82.38 240 GLY A CA 1
ATOM 1895 C C . GLY A 1 240 ? -14.310 9.590 14.802 1.00 82.38 240 GLY A C 1
ATOM 1896 O O . GLY A 1 240 ? -14.593 10.669 15.316 1.00 82.38 240 GLY A O 1
ATOM 1897 N N . ILE A 1 241 ? -15.123 8.935 13.974 1.00 81.56 241 ILE A N 1
ATOM 1898 C CA . ILE A 1 241 ? -16.454 9.377 13.558 1.00 81.56 241 ILE A CA 1
ATOM 1899 C C . ILE A 1 241 ? -17.471 8.819 14.562 1.00 81.56 241 ILE A C 1
ATOM 1901 O O . ILE A 1 241 ? -17.413 7.639 14.927 1.00 81.56 241 ILE A O 1
ATOM 1905 N N . ARG A 1 242 ? -18.372 9.667 15.071 1.00 76.94 242 ARG A N 1
ATOM 1906 C CA . ARG A 1 242 ? -19.368 9.288 16.090 1.00 76.94 242 ARG A CA 1
ATOM 1907 C C . ARG A 1 242 ? -20.770 9.262 15.475 1.00 76.94 242 ARG A C 1
ATOM 1909 O O . ARG A 1 242 ? -21.454 10.284 15.523 1.00 76.94 242 ARG A O 1
ATOM 1916 N N . PRO A 1 243 ? -21.227 8.098 14.980 1.00 64.94 243 PRO A N 1
ATOM 1917 C CA . PRO A 1 243 ? -22.481 7.993 14.237 1.00 64.94 243 PRO A CA 1
ATOM 1918 C C . PRO A 1 243 ? -23.720 8.400 15.052 1.00 64.94 243 PRO A C 1
ATOM 1920 O O . PRO A 1 243 ? -24.702 8.872 14.487 1.00 64.94 243 PRO A O 1
ATOM 1923 N N . GLU A 1 244 ? -23.691 8.260 16.384 1.00 65.44 244 GLU A N 1
ATOM 1924 C CA . GLU A 1 244 ? -24.822 8.648 17.240 1.00 65.44 244 GLU A CA 1
ATOM 1925 C C . GLU A 1 244 ? -25.020 10.169 17.357 1.00 65.44 244 GLU A C 1
ATOM 1927 O O . GLU A 1 244 ? -26.116 10.609 17.693 1.00 65.44 244 GLU A O 1
ATOM 1932 N N . ARG A 1 245 ? -23.988 10.983 17.085 1.00 59.78 245 ARG A N 1
ATOM 1933 C CA . ARG A 1 245 ? -24.095 12.455 17.094 1.00 59.78 245 ARG A CA 1
ATOM 1934 C C . ARG A 1 245 ? -24.523 13.038 15.745 1.00 59.78 245 ARG A C 1
ATOM 1936 O O . ARG A 1 245 ? -24.999 14.164 15.717 1.00 59.78 245 ARG A O 1
ATOM 1943 N N . GLU A 1 246 ? -24.385 12.283 14.659 1.00 58.78 246 GLU A N 1
ATOM 1944 C CA . GLU A 1 246 ? -24.594 12.739 13.274 1.00 58.78 246 GLU A CA 1
ATOM 1945 C C . GLU A 1 246 ? -25.968 12.316 12.710 1.00 58.78 246 GLU A C 1
ATOM 1947 O O . GLU A 1 246 ? -26.117 12.039 11.524 1.00 58.78 246 GLU A O 1
ATOM 1952 N N . GLY A 1 247 ? -27.008 12.236 13.549 1.00 61.44 247 GLY A N 1
ATOM 1953 C CA . GLY A 1 247 ? -28.390 11.995 13.092 1.00 61.44 247 GLY A CA 1
ATOM 1954 C C . GLY A 1 247 ? -28.796 10.523 12.889 1.00 61.44 247 GLY A C 1
ATOM 1955 O O . GLY A 1 247 ? -29.882 10.246 12.374 1.00 61.44 247 GLY A O 1
ATOM 1956 N N . GLY A 1 248 ? -27.975 9.567 13.339 1.00 69.62 248 GLY A N 1
ATOM 1957 C CA . GLY A 1 248 ? -28.330 8.145 13.430 1.00 69.62 248 GLY A CA 1
ATOM 1958 C C . GLY A 1 248 ? -28.142 7.326 12.142 1.00 69.62 248 GLY A C 1
ATOM 1959 O O . GLY A 1 248 ? -27.398 7.676 11.237 1.00 69.62 248 GLY A O 1
ATOM 1960 N N . ILE A 1 249 ? -28.794 6.161 12.049 1.00 69.00 249 ILE A N 1
ATOM 1961 C CA . ILE A 1 249 ? -28.550 5.188 10.957 1.00 69.00 249 ILE A CA 1
ATOM 1962 C C . ILE A 1 249 ? -29.051 5.692 9.588 1.00 69.00 249 ILE A C 1
ATOM 1964 O O . ILE A 1 249 ? -28.504 5.320 8.547 1.00 69.00 249 ILE A O 1
ATOM 1968 N N . ARG A 1 250 ? -30.101 6.527 9.564 1.00 72.62 250 ARG A N 1
ATOM 1969 C CA . ARG A 1 250 ? -30.694 7.032 8.312 1.00 72.62 250 ARG A CA 1
ATOM 1970 C C . ARG A 1 250 ? -29.796 8.058 7.616 1.00 72.62 250 ARG A C 1
ATOM 1972 O O . ARG A 1 250 ? -29.653 7.973 6.398 1.00 72.62 250 ARG A O 1
ATOM 1979 N N . THR A 1 251 ? -29.168 8.965 8.362 1.00 74.38 251 THR A N 1
ATOM 1980 C CA . THR A 1 251 ? -28.206 9.937 7.815 1.00 74.38 251 THR A CA 1
ATOM 1981 C C . THR A 1 251 ? -26.976 9.229 7.257 1.00 74.38 251 THR A C 1
ATOM 1983 O O . THR A 1 251 ? -26.629 9.454 6.102 1.00 74.38 251 THR A O 1
ATOM 1986 N N . LEU A 1 252 ? -26.437 8.237 7.973 1.00 73.62 252 LEU A N 1
ATOM 1987 C CA . LEU A 1 252 ? -25.318 7.416 7.488 1.00 73.62 252 LEU A CA 1
ATOM 1988 C C . LEU A 1 252 ? -25.621 6.694 6.170 1.00 73.62 252 LEU A C 1
ATOM 1990 O O . LEU A 1 252 ? -24.758 6.600 5.300 1.00 73.62 252 LEU A O 1
ATOM 1994 N N . LYS A 1 253 ? -26.837 6.157 5.993 1.00 77.81 253 LYS A N 1
ATOM 1995 C CA . LYS A 1 253 ? -27.226 5.520 4.720 1.00 77.81 253 LYS A CA 1
ATOM 1996 C C . LYS A 1 253 ? -27.240 6.521 3.564 1.00 77.81 253 LYS A C 1
ATOM 1998 O O . LYS A 1 253 ? -26.831 6.167 2.458 1.00 77.81 253 LYS A O 1
ATOM 2003 N N . ARG A 1 254 ? -27.706 7.746 3.813 1.00 80.00 254 ARG A N 1
ATOM 2004 C CA . ARG A 1 254 ? -27.722 8.819 2.816 1.00 80.00 254 ARG A CA 1
ATOM 2005 C C . ARG A 1 254 ? -26.302 9.256 2.457 1.00 80.00 254 ARG A C 1
ATOM 2007 O O . ARG A 1 254 ? -25.968 9.236 1.278 1.00 80.00 254 ARG A O 1
ATOM 2014 N N . GLU A 1 255 ? -25.460 9.528 3.449 1.00 79.44 255 GLU A N 1
ATOM 2015 C CA . GLU A 1 255 ? -24.056 9.910 3.241 1.00 79.44 255 GLU A CA 1
ATOM 2016 C C . GLU A 1 255 ? -23.276 8.838 2.474 1.00 79.44 255 GLU A C 1
ATOM 2018 O O . GLU A 1 255 ? -22.549 9.150 1.538 1.00 79.44 255 GLU A O 1
ATOM 2023 N N . ARG A 1 256 ? -23.481 7.550 2.784 1.00 83.75 256 ARG A N 1
ATOM 2024 C CA . ARG A 1 256 ? -22.877 6.444 2.016 1.00 83.75 256 ARG A CA 1
ATOM 2025 C C . ARG A 1 256 ? -23.241 6.490 0.539 1.00 83.75 256 ARG A C 1
ATOM 2027 O O . ARG A 1 256 ? -22.380 6.268 -0.310 1.00 83.75 256 ARG A O 1
ATOM 2034 N N . ARG A 1 257 ? -24.515 6.747 0.234 1.00 84.69 257 ARG A N 1
ATOM 2035 C CA . ARG A 1 257 ? -24.998 6.861 -1.145 1.00 84.69 257 ARG A CA 1
ATOM 2036 C C . ARG A 1 257 ? -24.388 8.087 -1.824 1.00 84.69 257 ARG A C 1
ATOM 2038 O O . ARG A 1 257 ? -23.943 7.973 -2.959 1.00 84.69 257 ARG A O 1
ATOM 2045 N N . GLU A 1 258 ? -24.328 9.224 -1.139 1.00 84.81 258 GLU A N 1
ATOM 2046 C CA . GLU A 1 258 ? -23.734 10.461 -1.663 1.00 84.81 258 GLU A CA 1
ATOM 2047 C C . GLU A 1 258 ? -22.226 10.318 -1.929 1.00 84.81 258 GLU A C 1
ATOM 2049 O O . GLU A 1 258 ? -21.756 10.720 -2.993 1.00 84.81 258 GLU A O 1
ATOM 2054 N N . ILE A 1 259 ? -21.476 9.662 -1.037 1.00 84.25 259 ILE A N 1
ATOM 2055 C CA . ILE A 1 259 ? -20.046 9.364 -1.228 1.00 84.25 259 ILE A CA 1
ATOM 2056 C C . ILE A 1 259 ? -19.839 8.446 -2.435 1.00 84.25 259 ILE A C 1
ATOM 2058 O O . ILE A 1 259 ? -18.947 8.695 -3.247 1.00 84.25 259 ILE A O 1
ATOM 2062 N N . LEU A 1 260 ? -20.665 7.404 -2.584 1.00 86.56 260 LEU A N 1
ATOM 2063 C CA . LEU A 1 260 ? -20.606 6.503 -3.736 1.00 86.56 260 LEU A CA 1
ATOM 2064 C C . LEU A 1 260 ? -20.824 7.265 -5.051 1.00 86.56 260 LEU A C 1
ATOM 2066 O O . LEU A 1 260 ? -20.004 7.150 -5.960 1.00 86.56 260 LEU A O 1
ATOM 2070 N N . TRP A 1 261 ? -21.881 8.077 -5.135 1.00 84.56 261 TRP A N 1
ATOM 2071 C CA . TRP A 1 261 ? -22.175 8.866 -6.335 1.00 84.56 261 TRP A CA 1
ATOM 2072 C C . TRP A 1 261 ? -21.090 9.895 -6.639 1.00 84.56 261 TRP A C 1
ATOM 2074 O O . TRP A 1 261 ? -20.667 10.000 -7.787 1.00 84.56 261 TRP A O 1
ATOM 2084 N N . THR A 1 262 ? -20.587 10.596 -5.622 1.00 83.44 262 THR A N 1
ATOM 2085 C CA . THR A 1 262 ? -19.487 11.558 -5.784 1.00 83.44 262 THR A CA 1
ATOM 2086 C C . THR A 1 262 ? -18.225 10.865 -6.293 1.00 83.44 262 THR A C 1
ATOM 2088 O O . THR A 1 262 ? -17.578 11.361 -7.208 1.00 83.44 262 THR A O 1
ATOM 2091 N N . THR A 1 263 ? -17.906 9.680 -5.762 1.00 85.06 263 THR A N 1
ATOM 2092 C CA . THR A 1 263 ? -16.746 8.891 -6.204 1.00 85.06 263 THR A CA 1
ATOM 2093 C C . THR A 1 263 ? -16.867 8.512 -7.677 1.00 85.06 263 THR A C 1
ATOM 2095 O O . THR A 1 263 ? -15.934 8.729 -8.447 1.00 85.06 263 THR A O 1
ATOM 2098 N N . ILE A 1 264 ? -18.026 7.977 -8.078 1.00 86.50 264 ILE A N 1
ATOM 2099 C CA . ILE A 1 264 ? -18.294 7.589 -9.468 1.00 86.50 264 ILE A CA 1
ATOM 2100 C C . ILE A 1 264 ? -18.189 8.813 -10.381 1.00 86.50 264 ILE A C 1
ATOM 2102 O O . ILE A 1 264 ? -17.498 8.759 -11.394 1.00 86.50 264 ILE A O 1
ATOM 2106 N N . PHE A 1 265 ? -18.813 9.929 -9.998 1.00 87.12 265 PHE A N 1
ATOM 2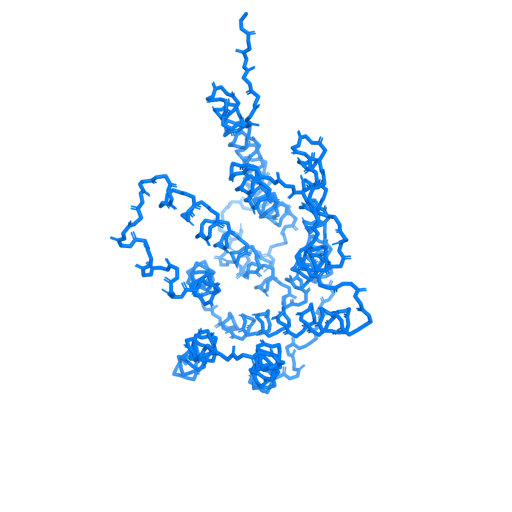107 C CA . PHE A 1 265 ? -18.778 11.165 -10.772 1.00 87.12 265 PHE A CA 1
ATOM 2108 C C . PHE A 1 265 ? -17.352 11.697 -10.951 1.00 87.12 265 PHE A C 1
ATOM 2110 O O . PHE A 1 265 ? -16.958 11.999 -12.072 1.00 87.12 265 PHE A O 1
ATOM 2117 N N . CYS A 1 266 ? -16.551 11.753 -9.882 1.00 86.19 266 CYS A N 1
ATOM 2118 C CA . CYS A 1 266 ? -15.156 12.190 -9.955 1.00 86.19 266 CYS A CA 1
ATOM 2119 C C . CYS A 1 266 ? -14.319 11.305 -10.886 1.00 86.19 266 CYS A C 1
ATOM 2121 O O . CYS A 1 266 ? -13.560 11.831 -11.696 1.00 86.19 266 CYS A O 1
ATOM 2123 N N . ILE A 1 267 ? -14.466 9.979 -10.801 1.00 86.38 267 ILE A N 1
ATOM 2124 C CA . ILE A 1 267 ? -13.734 9.046 -11.670 1.00 86.38 267 ILE A CA 1
ATOM 2125 C C . ILE A 1 267 ? -14.131 9.263 -13.133 1.00 86.38 267 ILE A C 1
ATOM 2127 O O . ILE A 1 267 ? -13.257 9.408 -13.984 1.00 86.38 267 ILE A O 1
ATOM 2131 N N . VAL A 1 268 ? -15.432 9.346 -13.425 1.00 87.12 268 VAL A N 1
ATOM 2132 C CA . VAL A 1 268 ? -15.933 9.574 -14.789 1.00 87.12 268 VAL A CA 1
ATOM 2133 C C . VAL A 1 268 ? -15.473 10.927 -15.329 1.00 87.12 268 VAL A C 1
ATOM 2135 O O . VAL A 1 268 ? -15.027 10.998 -16.468 1.00 87.12 268 VAL A O 1
ATOM 2138 N N . ALA A 1 269 ? -15.515 11.987 -14.520 1.00 84.62 269 ALA A N 1
ATOM 2139 C CA . ALA A 1 269 ? -15.065 13.316 -14.924 1.00 84.62 269 ALA A CA 1
ATOM 2140 C C . ALA A 1 269 ? -13.563 13.340 -15.248 1.00 84.62 269 ALA A C 1
ATOM 2142 O O . ALA A 1 269 ? -13.172 13.888 -16.275 1.00 84.62 269 ALA A O 1
ATOM 2143 N N . ILE A 1 270 ? -12.723 12.710 -14.418 1.00 84.31 270 ILE A N 1
ATOM 2144 C CA . ILE A 1 270 ? -11.277 12.608 -14.675 1.00 84.31 270 ILE A CA 1
ATOM 2145 C C . ILE A 1 270 ? -11.020 11.837 -15.973 1.00 84.31 270 ILE A C 1
ATOM 2147 O O . ILE A 1 270 ? -10.267 12.312 -16.821 1.00 84.31 270 ILE A O 1
ATOM 2151 N N . LEU A 1 271 ? -11.677 10.687 -16.161 1.00 83.69 271 LEU A N 1
ATOM 2152 C CA . LEU A 1 271 ? -11.544 9.892 -17.383 1.00 83.69 271 LEU A CA 1
ATOM 2153 C C . LEU A 1 271 ? -12.011 10.664 -18.621 1.00 83.69 271 LEU A C 1
ATOM 2155 O O . LEU A 1 271 ? -11.335 10.620 -19.642 1.00 83.69 271 LEU A O 1
ATOM 2159 N N . ALA A 1 272 ? -13.114 11.410 -18.526 1.00 83.50 272 ALA A N 1
ATOM 2160 C CA . ALA A 1 272 ? -13.624 12.229 -19.622 1.00 83.50 272 ALA A CA 1
ATOM 2161 C C . ALA A 1 272 ? -12.648 13.351 -20.002 1.00 83.50 272 ALA A C 1
ATOM 2163 O O . ALA A 1 272 ? -12.369 13.537 -21.184 1.00 83.50 272 ALA A O 1
ATOM 2164 N N . ILE A 1 273 ? -12.081 14.058 -19.015 1.00 81.94 273 ILE A N 1
ATOM 2165 C CA . ILE A 1 273 ? -11.076 15.104 -19.258 1.00 81.94 273 ILE A CA 1
ATOM 2166 C C . ILE A 1 273 ? -9.838 14.498 -19.924 1.00 81.94 273 ILE A C 1
ATOM 2168 O O . ILE A 1 273 ? -9.336 15.052 -20.895 1.00 81.94 273 ILE A O 1
ATOM 2172 N N . TRP A 1 274 ? -9.350 13.360 -19.431 1.00 81.19 274 TRP A N 1
ATOM 2173 C CA . TRP A 1 274 ? -8.124 12.736 -19.939 1.00 81.19 274 TRP A CA 1
ATOM 2174 C C . TRP A 1 274 ? -8.310 12.083 -21.308 1.00 81.19 274 TRP A C 1
ATOM 2176 O O . TRP A 1 274 ? -7.375 12.043 -22.106 1.00 81.19 274 TRP A O 1
ATOM 2186 N N . PHE A 1 275 ? -9.515 11.592 -21.594 1.00 79.88 275 PHE A N 1
ATOM 2187 C CA . PHE A 1 275 ? -9.902 11.152 -22.928 1.00 79.88 275 PHE A CA 1
ATOM 2188 C C . PHE A 1 275 ? -9.952 12.338 -23.899 1.00 79.88 275 PHE A C 1
ATOM 2190 O O . PHE A 1 275 ? -9.361 12.276 -24.972 1.00 79.88 275 PHE A O 1
ATOM 2197 N N . ALA A 1 276 ? -10.582 13.448 -23.501 1.00 80.44 276 ALA A N 1
ATOM 2198 C CA . ALA A 1 276 ? -10.693 14.643 -24.337 1.00 80.44 276 ALA A CA 1
ATOM 2199 C C . ALA A 1 276 ? -9.332 15.286 -24.653 1.00 80.44 276 ALA A C 1
ATOM 2201 O O . ALA A 1 276 ? -9.137 15.797 -25.752 1.00 80.44 276 ALA A O 1
ATOM 2202 N N . THR A 1 277 ? -8.376 15.241 -23.723 1.00 77.69 277 THR A N 1
ATOM 2203 C CA . THR A 1 277 ? -7.014 15.756 -23.945 1.00 77.69 277 THR A CA 1
ATOM 2204 C C . THR A 1 277 ? -6.096 14.772 -24.675 1.00 77.69 277 THR A C 1
ATOM 2206 O O . THR A 1 277 ? -4.938 15.102 -24.923 1.00 77.69 277 THR A O 1
ATOM 2209 N N . GLY A 1 278 ? -6.570 13.564 -25.010 1.00 71.94 278 GLY A N 1
ATOM 2210 C CA . GLY A 1 278 ? -5.762 12.515 -25.643 1.00 71.94 278 GLY A CA 1
ATOM 2211 C C . GLY A 1 278 ? -4.689 11.911 -24.732 1.00 71.94 278 GLY A C 1
ATOM 2212 O O . GLY A 1 278 ? -3.847 11.130 -25.174 1.00 71.94 278 GLY A O 1
ATOM 2213 N N . LEU A 1 279 ? -4.725 12.231 -23.437 1.00 74.00 279 LEU A N 1
ATOM 2214 C CA . LEU A 1 279 ? -3.753 11.799 -22.429 1.00 74.00 279 LEU A CA 1
ATOM 2215 C C . LEU A 1 279 ? -3.776 10.280 -22.205 1.00 74.00 279 LEU A C 1
ATOM 2217 O O . LEU A 1 279 ? -2.801 9.686 -21.745 1.00 74.00 279 LEU A O 1
ATOM 2221 N N . LEU A 1 280 ? -4.896 9.645 -22.560 1.00 71.38 280 LEU A N 1
ATOM 2222 C CA . LEU A 1 280 ? -5.066 8.195 -22.560 1.00 71.38 280 LEU A CA 1
ATOM 2223 C C . LEU A 1 280 ? -4.466 7.510 -23.794 1.00 71.38 280 LEU A C 1
ATOM 2225 O O . LEU A 1 280 ? -4.617 6.299 -23.911 1.00 71.38 280 LEU A O 1
ATOM 2229 N N . GLY A 1 281 ? -3.808 8.242 -24.701 1.00 67.94 281 GLY A N 1
ATOM 2230 C CA . GLY A 1 281 ? -3.252 7.701 -25.948 1.00 67.94 281 GLY A CA 1
ATOM 2231 C C . GLY A 1 281 ? -4.305 7.382 -27.014 1.00 67.94 281 GLY A C 1
ATOM 2232 O O . GLY A 1 281 ? -3.976 6.803 -28.043 1.00 67.94 281 GLY A O 1
ATOM 2233 N N . VAL A 1 282 ? -5.563 7.762 -26.772 1.00 67.88 282 VAL A N 1
ATOM 2234 C CA . VAL A 1 282 ? -6.685 7.637 -27.706 1.00 67.88 282 VAL A CA 1
ATOM 2235 C C . VAL A 1 282 ? -7.214 9.042 -27.946 1.00 67.88 282 VAL A C 1
ATOM 2237 O O . VAL A 1 282 ? -7.608 9.716 -26.996 1.00 67.88 282 VAL A O 1
ATOM 2240 N N . PHE A 1 283 ? -7.191 9.491 -29.197 1.00 65.62 283 PHE A N 1
ATOM 2241 C CA . PHE A 1 283 ? -7.727 10.793 -29.582 1.00 65.62 283 PHE A CA 1
ATOM 2242 C C . PHE A 1 283 ? -9.117 10.611 -30.193 1.00 65.62 283 PHE A C 1
ATOM 2244 O O . PHE A 1 283 ? -9.295 9.701 -31.008 1.00 6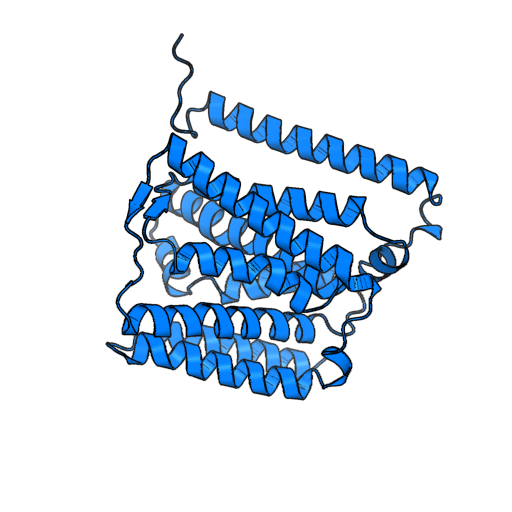5.62 283 PHE A O 1
ATOM 2251 N N . PRO A 1 284 ? -10.098 11.467 -29.863 1.00 59.56 284 PRO A N 1
ATOM 2252 C CA . PRO A 1 284 ? -11.293 11.570 -30.680 1.00 59.56 284 PRO A CA 1
ATOM 2253 C C . PRO A 1 284 ? -10.890 12.157 -32.041 1.00 59.56 284 PRO A C 1
ATOM 2255 O O . PRO A 1 284 ? -10.615 13.350 -32.156 1.00 59.56 284 PRO A O 1
ATOM 2258 N N . SER A 1 285 ? -10.798 11.312 -33.067 1.00 61.62 285 SER A N 1
ATOM 2259 C CA . SER A 1 285 ? -10.719 11.767 -34.456 1.00 61.62 285 SER A CA 1
ATOM 2260 C C . SER A 1 285 ? -12.108 12.246 -34.882 1.00 61.62 285 SER A C 1
ATOM 2262 O O . SER A 1 285 ? -13.060 11.467 -34.799 1.00 61.62 285 SER A O 1
ATOM 2264 N N . ILE A 1 286 ? -12.215 13.519 -35.275 1.00 55.56 286 ILE A N 1
ATOM 2265 C CA . ILE A 1 286 ? -13.415 14.088 -35.913 1.00 55.56 286 ILE A CA 1
ATOM 2266 C C . ILE A 1 286 ? -13.546 13.502 -37.319 1.00 55.56 286 ILE A C 1
ATOM 2268 O O . ILE A 1 286 ? -12.497 13.416 -37.999 1.00 55.56 286 ILE A O 1
#

pLDDT: mean 87.03, std 9.83, range [55.0, 98.06]